Protein AF-A0A7V1RF42-F1 (afdb_monomer_lite)

Structure (mmCIF, N/CA/C/O backbone):
data_AF-A0A7V1RF42-F1
#
_entry.id   AF-A0A7V1RF42-F1
#
loop_
_atom_site.group_PDB
_atom_site.id
_atom_site.type_symbol
_atom_site.label_atom_id
_atom_site.label_alt_id
_atom_site.label_comp_id
_atom_site.label_asym_id
_atom_site.label_entity_id
_atom_site.label_seq_id
_atom_site.pdbx_PDB_ins_code
_atom_site.Cartn_x
_atom_site.Cartn_y
_atom_site.Cartn_z
_atom_site.occupancy
_atom_site.B_iso_or_equiv
_atom_site.auth_seq_id
_atom_site.auth_comp_id
_atom_site.auth_asym_id
_atom_site.auth_atom_id
_atom_site.pdbx_PDB_model_num
ATOM 1 N N . MET A 1 1 ? 4.957 -48.088 -29.972 1.00 35.91 1 MET A N 1
ATOM 2 C CA . MET A 1 1 ? 5.602 -47.303 -28.898 1.00 35.91 1 MET A CA 1
ATOM 3 C C . MET A 1 1 ? 5.147 -45.861 -29.038 1.00 35.91 1 MET A C 1
ATOM 5 O O . MET A 1 1 ? 5.526 -45.223 -30.007 1.00 35.91 1 MET A O 1
ATOM 9 N N . ILE A 1 2 ? 4.269 -45.389 -28.152 1.00 32.94 2 ILE A N 1
ATOM 10 C CA . ILE A 1 2 ? 3.801 -43.996 -28.132 1.00 32.94 2 ILE A CA 1
ATOM 11 C C . ILE A 1 2 ? 4.550 -43.310 -26.993 1.00 32.94 2 ILE A C 1
ATOM 13 O O . ILE A 1 2 ? 4.386 -43.673 -25.830 1.00 32.94 2 ILE A O 1
ATOM 17 N N . THR A 1 3 ? 5.427 -42.376 -27.345 1.00 29.00 3 THR A N 1
ATOM 18 C CA . THR A 1 3 ? 6.234 -41.600 -26.403 1.00 29.00 3 THR A CA 1
ATOM 19 C C . THR A 1 3 ? 5.340 -40.575 -25.709 1.00 29.00 3 THR A C 1
ATOM 21 O O . THR A 1 3 ? 4.889 -39.614 -26.327 1.00 29.00 3 THR A O 1
ATOM 24 N N . LEU A 1 4 ? 5.065 -40.792 -24.422 1.00 27.33 4 LEU A N 1
ATOM 25 C CA . LEU A 1 4 ? 4.365 -39.842 -23.562 1.00 27.33 4 LEU A CA 1
ATOM 26 C C . LEU A 1 4 ? 5.336 -38.703 -23.204 1.00 27.33 4 LEU A C 1
ATOM 28 O O . LEU A 1 4 ? 6.271 -38.897 -22.428 1.00 27.33 4 LEU A O 1
ATOM 32 N N . ILE A 1 5 ? 5.137 -37.517 -23.779 1.00 33.97 5 ILE A N 1
ATOM 33 C CA . ILE A 1 5 ? 5.851 -36.305 -23.363 1.00 33.97 5 ILE A CA 1
ATOM 34 C C . ILE A 1 5 ? 5.169 -35.795 -22.089 1.00 33.97 5 ILE A C 1
ATOM 36 O O . ILE A 1 5 ? 4.121 -35.154 -22.136 1.00 33.97 5 ILE A O 1
ATOM 40 N N . LEU A 1 6 ? 5.758 -36.108 -20.935 1.00 29.53 6 LEU A N 1
ATOM 41 C CA . LEU A 1 6 ? 5.411 -35.495 -19.655 1.00 29.53 6 LEU A CA 1
ATOM 42 C C . LEU A 1 6 ? 5.881 -34.034 -19.666 1.00 29.53 6 LEU A C 1
ATOM 44 O O . LEU A 1 6 ? 7.036 -33.729 -19.377 1.00 29.53 6 LEU A O 1
ATOM 48 N N . LEU A 1 7 ? 4.968 -33.118 -19.993 1.00 33.50 7 LEU A N 1
ATOM 49 C CA . LEU A 1 7 ? 5.102 -31.708 -19.636 1.00 33.50 7 LEU A CA 1
ATOM 50 C C . LEU A 1 7 ? 5.022 -31.606 -18.110 1.00 33.50 7 LEU A C 1
ATOM 52 O O . LEU A 1 7 ? 3.944 -31.529 -17.524 1.00 33.50 7 LEU A O 1
ATOM 56 N N . ALA A 1 8 ? 6.183 -31.633 -17.458 1.00 31.58 8 ALA A N 1
ATOM 57 C CA . ALA A 1 8 ? 6.310 -31.263 -16.061 1.00 31.58 8 ALA A CA 1
ATOM 58 C C . ALA A 1 8 ? 5.985 -29.769 -15.931 1.00 31.58 8 ALA A C 1
ATOM 60 O O . ALA A 1 8 ? 6.845 -28.901 -16.086 1.00 31.58 8 ALA A O 1
ATOM 61 N N . ALA A 1 9 ? 4.717 -29.454 -15.672 1.00 35.81 9 ALA A N 1
ATOM 62 C CA . ALA A 1 9 ? 4.350 -28.152 -15.155 1.00 35.81 9 ALA A CA 1
ATOM 63 C C . ALA A 1 9 ? 5.058 -27.994 -13.803 1.00 35.81 9 ALA A C 1
ATOM 65 O O . ALA A 1 9 ? 4.707 -28.657 -12.827 1.00 35.81 9 ALA A O 1
ATOM 66 N N . CYS A 1 10 ? 6.079 -27.138 -13.747 1.00 31.80 10 CYS A N 1
ATOM 67 C CA . CYS A 1 10 ? 6.638 -26.650 -12.491 1.00 31.80 10 CYS A CA 1
ATOM 68 C C . CYS A 1 10 ? 5.535 -25.890 -11.744 1.00 31.80 10 CYS A C 1
ATOM 70 O O . CYS A 1 10 ? 5.410 -24.671 -11.864 1.00 31.80 10 CYS A O 1
ATOM 72 N N . LEU A 1 11 ? 4.713 -26.613 -10.982 1.00 37.81 11 LEU A N 1
ATOM 73 C CA . LEU A 1 11 ? 3.841 -26.039 -9.971 1.00 37.81 11 LEU A CA 1
ATOM 74 C C . LEU A 1 11 ? 4.760 -25.383 -8.943 1.00 37.81 11 LEU A C 1
ATOM 76 O O . LEU A 1 11 ? 5.399 -26.049 -8.128 1.00 37.81 11 LEU A O 1
ATOM 80 N N . ALA A 1 12 ? 4.892 -24.061 -9.035 1.00 39.00 12 ALA A N 1
ATOM 81 C CA . ALA A 1 12 ? 5.538 -23.285 -7.997 1.00 39.00 12 ALA A CA 1
ATOM 82 C C . ALA A 1 12 ? 4.850 -23.633 -6.674 1.00 39.00 12 ALA A C 1
ATOM 84 O O . ALA A 1 12 ? 3.632 -23.493 -6.564 1.00 39.00 12 ALA A O 1
ATOM 85 N N . ALA A 1 13 ? 5.626 -24.109 -5.695 1.00 38.25 13 ALA A N 1
ATOM 86 C CA . ALA A 1 13 ? 5.112 -24.362 -4.358 1.00 38.25 13 ALA A CA 1
ATOM 87 C C . ALA A 1 13 ? 4.310 -23.133 -3.890 1.00 38.25 13 ALA A C 1
ATOM 89 O O . ALA A 1 13 ? 4.797 -22.004 -4.070 1.00 38.25 13 ALA A O 1
ATOM 90 N N . PRO A 1 14 ? 3.089 -23.326 -3.357 1.00 49.09 14 PRO A N 1
ATOM 91 C CA . PRO A 1 14 ? 2.287 -22.218 -2.873 1.00 49.09 14 PRO A CA 1
ATOM 92 C C . PRO A 1 14 ? 3.082 -21.454 -1.806 1.00 49.09 14 PRO A C 1
ATOM 94 O O . PRO A 1 14 ? 3.907 -22.062 -1.114 1.00 49.09 14 PRO A O 1
ATOM 97 N N . PRO A 1 15 ? 2.879 -20.132 -1.674 1.00 53.38 15 PRO A N 1
ATOM 98 C CA . PRO A 1 15 ? 3.504 -19.360 -0.611 1.00 53.38 15 PRO A CA 1
ATOM 99 C C . PRO A 1 15 ? 3.363 -20.081 0.725 1.00 53.38 15 PRO A C 1
ATOM 101 O O . PRO A 1 15 ? 2.268 -20.524 1.072 1.00 53.38 15 PRO A O 1
ATOM 104 N N . SER A 1 16 ? 4.469 -20.212 1.461 1.00 48.47 16 SER A N 1
ATOM 105 C CA . SER A 1 16 ? 4.464 -20.735 2.823 1.00 48.47 16 SER A CA 1
ATOM 106 C C . SER A 1 16 ? 3.707 -19.747 3.707 1.00 48.47 16 SER A C 1
ATOM 108 O O . SER A 1 16 ? 4.288 -18.830 4.285 1.00 48.47 16 SER A O 1
ATOM 110 N N . GLN A 1 17 ? 2.384 -19.884 3.745 1.00 59.88 17 GLN A N 1
ATOM 111 C CA . GLN A 1 17 ? 1.530 -19.024 4.542 1.00 59.88 17 GLN A CA 1
ATOM 112 C C . GLN A 1 17 ? 1.717 -19.389 6.007 1.00 59.88 17 GLN A C 1
ATOM 114 O O . GLN A 1 17 ? 1.476 -20.528 6.417 1.00 59.88 17 GLN A O 1
ATOM 119 N N . VAL A 1 18 ? 2.154 -18.422 6.811 1.00 68.06 18 VAL A N 1
ATOM 120 C CA .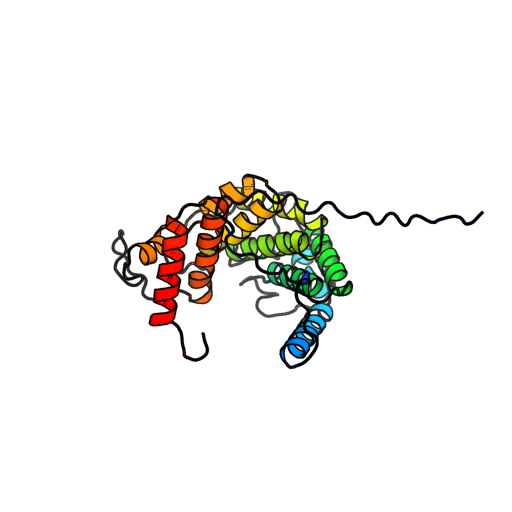 VAL A 1 18 ? 2.138 -18.609 8.260 1.00 68.06 18 VAL A CA 1
ATOM 121 C C . VAL A 1 18 ? 0.699 -18.789 8.704 1.00 68.06 18 VAL A C 1
ATOM 123 O O . VAL A 1 18 ? -0.191 -18.042 8.298 1.00 68.06 18 VAL A O 1
ATOM 126 N N . ARG A 1 19 ? 0.481 -19.765 9.588 1.00 67.38 19 ARG A N 1
ATOM 127 C CA . ARG A 1 19 ? -0.820 -19.978 10.207 1.00 67.38 19 ARG A CA 1
ATOM 128 C C . ARG A 1 19 ? -1.191 -18.753 11.042 1.00 67.38 19 ARG A C 1
ATOM 130 O O . ARG A 1 19 ? -0.573 -18.466 12.068 1.00 67.38 19 ARG A O 1
ATOM 137 N N . GLU A 1 20 ? -2.202 -18.035 10.577 1.00 79.00 20 GLU A N 1
ATOM 138 C CA . GLU A 1 20 ? -2.849 -16.962 11.324 1.00 79.00 20 GLU A CA 1
ATOM 139 C C . GLU A 1 20 ? -3.355 -17.481 12.676 1.00 79.00 20 GLU A C 1
ATOM 141 O O . GLU A 1 20 ? -3.770 -18.637 12.796 1.00 79.00 20 GLU A O 1
ATOM 146 N N . LYS A 1 21 ? -3.294 -16.635 13.711 1.00 81.19 21 LYS A N 1
ATOM 147 C CA . LYS A 1 21 ? -3.697 -17.027 15.071 1.00 81.19 21 LYS A CA 1
ATOM 148 C C . LYS A 1 21 ? -5.187 -16.841 15.319 1.00 81.19 21 LYS A C 1
ATOM 150 O O . LYS A 1 21 ? -5.751 -17.553 16.148 1.00 81.19 21 LYS A O 1
ATOM 155 N N . ALA A 1 22 ? -5.820 -15.876 14.655 1.00 79.62 22 ALA A N 1
ATOM 156 C CA . ALA A 1 22 ? -7.262 -15.708 14.763 1.00 79.62 22 ALA A CA 1
ATOM 157 C C . ALA A 1 22 ? -7.992 -16.904 14.120 1.00 79.62 22 ALA A C 1
ATOM 159 O O . ALA A 1 22 ? -7.564 -17.385 13.067 1.00 79.62 22 ALA A O 1
ATOM 160 N N . PRO A 1 23 ? -9.098 -17.383 14.714 1.00 78.44 23 PRO A N 1
ATOM 161 C CA . PRO A 1 23 ? -9.895 -18.435 14.102 1.00 78.44 23 PRO A CA 1
ATOM 162 C C . PRO A 1 23 ? -10.520 -17.926 12.797 1.00 78.44 23 PRO A C 1
ATOM 164 O O . PRO A 1 23 ? -11.275 -16.954 12.791 1.00 78.44 23 PRO A O 1
ATOM 167 N N . LEU A 1 24 ? -10.220 -18.603 11.688 1.00 78.12 24 LEU A N 1
ATOM 168 C CA . LEU A 1 24 ? -10.882 -18.390 10.401 1.00 78.12 24 LEU A CA 1
ATOM 169 C C . LEU A 1 24 ? -12.268 -19.039 10.440 1.00 78.12 24 LEU A C 1
ATOM 171 O O . LEU A 1 24 ? -12.400 -20.243 10.239 1.00 78.12 24 LEU A O 1
ATOM 175 N N . VAL A 1 25 ? -13.287 -18.228 10.723 1.00 83.12 25 VAL A N 1
ATOM 176 C CA . VAL A 1 25 ? -14.700 -18.653 10.744 1.00 83.12 25 VAL A CA 1
ATOM 177 C C . VAL A 1 25 ? -15.365 -18.568 9.368 1.00 83.12 25 VAL A C 1
ATOM 179 O O . VAL A 1 25 ? -16.313 -19.294 9.099 1.00 83.12 25 VAL A O 1
ATOM 182 N N . LEU A 1 26 ? -14.845 -17.710 8.487 1.00 86.75 26 LEU A N 1
ATOM 183 C CA . LEU A 1 26 ? -15.273 -17.542 7.100 1.00 86.75 26 LEU A CA 1
ATOM 184 C C . LEU A 1 26 ? -14.036 -17.484 6.202 1.00 86.75 26 LEU A C 1
ATOM 186 O O . LEU A 1 26 ? -12.991 -16.971 6.610 1.00 86.75 26 LEU A O 1
ATOM 190 N N . ARG A 1 27 ? -14.156 -18.002 4.978 1.00 83.44 27 ARG A N 1
ATOM 191 C CA . ARG A 1 27 ? -13.125 -17.900 3.939 1.00 83.44 27 ARG A CA 1
ATOM 192 C C . ARG A 1 27 ? -13.715 -17.182 2.736 1.00 83.44 27 ARG A C 1
ATOM 194 O O . ARG A 1 27 ? -14.728 -17.621 2.204 1.00 83.44 27 ARG A O 1
ATOM 201 N N . SER A 1 28 ? -13.087 -16.086 2.325 1.00 86.12 28 SER A N 1
ATOM 202 C CA . SER A 1 28 ? -13.407 -15.443 1.054 1.00 86.12 28 SER A CA 1
ATOM 203 C C . SER A 1 28 ? -12.841 -16.272 -0.098 1.00 86.12 28 SER A C 1
ATOM 205 O O . SER A 1 28 ? -11.772 -16.875 0.040 1.00 86.12 28 SER A O 1
ATOM 207 N N . PHE A 1 29 ? -13.504 -16.244 -1.252 1.00 89.75 29 PHE A N 1
ATOM 208 C CA . PHE A 1 29 ? -12.814 -16.545 -2.503 1.00 89.75 29 PHE A CA 1
ATOM 209 C C . PHE A 1 29 ? -11.659 -15.552 -2.685 1.00 89.75 29 PHE A C 1
ATOM 211 O O . PHE A 1 29 ? -11.738 -14.403 -2.238 1.00 89.75 29 PHE A O 1
ATOM 218 N N . ASP A 1 30 ? -10.567 -16.001 -3.299 1.00 87.56 30 ASP A N 1
ATOM 219 C CA . ASP A 1 30 ? -9.569 -15.071 -3.816 1.00 87.56 30 ASP A CA 1
ATOM 220 C C . ASP A 1 30 ? -9.999 -14.549 -5.198 1.00 87.56 30 ASP A C 1
ATOM 222 O O . ASP A 1 30 ? -11.040 -14.937 -5.731 1.00 87.56 30 ASP A O 1
ATOM 226 N N . LEU A 1 31 ? -9.187 -13.673 -5.795 1.00 91.38 31 LEU A N 1
ATOM 227 C CA . LEU A 1 31 ? -9.472 -13.101 -7.115 1.00 91.38 31 LEU A CA 1
ATOM 228 C C . LEU A 1 31 ? -9.523 -14.140 -8.247 1.00 91.38 31 LEU A C 1
ATOM 230 O O . LEU A 1 31 ? -10.141 -13.867 -9.264 1.00 91.38 31 LEU A O 1
ATOM 234 N N . ARG A 1 32 ? -8.905 -15.316 -8.082 1.00 92.69 32 ARG A N 1
ATOM 235 C CA . ARG A 1 32 ? -8.927 -16.406 -9.074 1.00 92.69 32 ARG A CA 1
ATOM 236 C C . ARG A 1 32 ? -10.201 -17.244 -8.960 1.00 92.69 32 ARG A C 1
ATOM 238 O O . ARG A 1 32 ? -10.567 -17.932 -9.905 1.00 92.69 32 ARG A O 1
ATOM 245 N N . GLY A 1 33 ? -10.857 -17.208 -7.800 1.00 89.38 33 GLY A N 1
ATOM 246 C CA . GLY A 1 33 ? -12.076 -17.958 -7.507 1.00 89.38 33 GLY A CA 1
ATOM 247 C C . GLY A 1 33 ? -13.373 -17.290 -7.966 1.00 89.38 33 GLY A C 1
ATOM 248 O O . GLY A 1 33 ? -14.438 -17.828 -7.679 1.00 89.38 33 GLY A O 1
ATOM 249 N N . VAL A 1 34 ? -13.311 -16.129 -8.630 1.00 92.88 34 VAL A N 1
ATOM 250 C CA . VAL A 1 34 ? -14.491 -15.377 -9.086 1.00 92.88 34 VAL A CA 1
ATOM 251 C C . VAL A 1 34 ? -14.265 -14.865 -10.506 1.00 92.88 34 VAL A C 1
ATOM 253 O O . VAL A 1 34 ? -13.262 -14.210 -10.777 1.00 92.88 34 VAL A O 1
ATOM 256 N N . THR A 1 35 ? -15.218 -15.116 -11.403 1.00 93.56 35 THR A N 1
ATOM 257 C CA . THR A 1 35 ? -15.177 -14.642 -12.794 1.00 93.56 35 THR A CA 1
ATOM 258 C C . THR A 1 35 ? -16.324 -13.671 -13.059 1.00 93.56 35 THR A C 1
ATOM 260 O O . THR A 1 35 ? -17.441 -13.863 -12.582 1.00 93.56 35 THR A O 1
ATOM 263 N N . LEU A 1 36 ? -16.035 -12.595 -13.797 1.00 94.50 36 LEU A N 1
ATOM 264 C CA . LEU A 1 36 ? -17.038 -11.647 -14.278 1.00 94.50 36 LEU A CA 1
ATOM 265 C C . LEU A 1 36 ? -17.352 -11.947 -15.747 1.00 94.50 36 LEU A C 1
ATOM 267 O O . LEU A 1 36 ? -16.575 -11.594 -16.636 1.00 94.50 36 LEU A O 1
ATOM 271 N N . ASP A 1 37 ? -18.496 -12.572 -16.005 1.00 90.50 37 ASP A N 1
ATOM 272 C CA . ASP A 1 37 ? -18.845 -13.068 -17.345 1.00 90.50 37 ASP A CA 1
ATOM 273 C C . ASP A 1 37 ? -19.442 -11.990 -18.269 1.00 90.50 37 ASP A C 1
ATOM 275 O O . ASP A 1 37 ? -19.490 -12.165 -19.484 1.00 90.50 37 ASP A O 1
ATOM 279 N N . GLY A 1 38 ? -19.862 -10.841 -17.724 1.00 94.44 38 GLY A N 1
ATOM 280 C CA . GLY A 1 38 ? -20.433 -9.741 -18.503 1.00 94.44 38 GLY A CA 1
ATOM 281 C C . GLY A 1 38 ? -20.934 -8.564 -17.659 1.00 94.44 38 GLY A C 1
ATOM 282 O O . GLY A 1 38 ? -20.681 -8.470 -16.458 1.00 94.44 38 GLY A O 1
ATOM 283 N N . GLY A 1 39 ? -21.650 -7.640 -18.306 1.00 97.12 39 GLY A N 1
ATOM 284 C CA . GLY A 1 39 ? -22.291 -6.497 -17.647 1.00 97.12 39 GLY A CA 1
ATOM 285 C C . GLY A 1 39 ? -21.348 -5.339 -17.269 1.00 97.12 39 GLY A C 1
ATOM 286 O O . GLY A 1 39 ? -20.192 -5.301 -17.697 1.00 97.12 39 GLY A O 1
ATOM 287 N N . PRO A 1 40 ? -21.842 -4.356 -16.491 1.00 97.88 40 PRO A N 1
ATOM 288 C CA . PRO A 1 40 ? -21.095 -3.139 -16.162 1.00 97.88 40 PRO A CA 1
ATOM 289 C C . PRO A 1 40 ? -19.762 -3.390 -15.445 1.00 97.88 40 PRO A C 1
ATOM 291 O O . PRO A 1 40 ? -18.769 -2.754 -15.780 1.00 97.88 40 PRO A O 1
ATOM 294 N N . LEU A 1 41 ? -19.716 -4.348 -14.512 1.00 96.62 41 LEU A N 1
ATOM 295 C CA . LEU A 1 41 ? -18.496 -4.665 -13.759 1.00 96.62 41 LEU A CA 1
ATOM 296 C C . LEU A 1 41 ? -17.415 -5.286 -14.649 1.00 96.62 41 LEU A C 1
ATOM 298 O O . LEU A 1 41 ? -16.237 -4.971 -14.497 1.00 96.62 41 LEU A O 1
ATOM 302 N N . ARG A 1 42 ? -17.808 -6.133 -15.610 1.00 97.19 42 ARG A N 1
ATOM 303 C CA . ARG A 1 42 ? -16.870 -6.687 -16.590 1.00 97.19 42 ARG A CA 1
ATOM 304 C C . ARG A 1 42 ? -16.308 -5.595 -17.500 1.00 97.19 42 ARG A C 1
ATOM 306 O O . ARG A 1 42 ? -15.099 -5.555 -17.689 1.00 97.19 42 ARG A O 1
ATOM 313 N N . ARG A 1 43 ? -17.150 -4.677 -17.992 1.00 98.19 43 ARG A N 1
ATOM 314 C CA . ARG A 1 43 ? -16.677 -3.532 -18.791 1.00 98.19 43 ARG A CA 1
ATOM 315 C C . ARG A 1 43 ? -15.666 -2.683 -18.024 1.00 98.19 43 ARG A C 1
ATOM 317 O O . ARG A 1 43 ? -14.589 -2.425 -18.542 1.00 98.19 43 ARG A O 1
ATOM 324 N N . GLN A 1 44 ? -15.960 -2.345 -16.767 1.00 97.69 44 GLN A N 1
ATOM 325 C CA . GLN A 1 44 ? -15.031 -1.590 -15.923 1.00 97.69 44 GLN A CA 1
ATOM 326 C C . GLN A 1 44 ? -13.704 -2.337 -15.706 1.00 97.69 44 GLN A C 1
ATOM 328 O O . GLN A 1 44 ? -12.637 -1.728 -15.748 1.00 97.69 44 GLN A O 1
ATOM 333 N N . LEU A 1 45 ? -13.749 -3.657 -15.490 1.00 97.62 45 LEU A N 1
ATOM 334 C CA . LEU A 1 45 ? -12.546 -4.483 -15.364 1.00 97.62 45 LEU A CA 1
ATOM 335 C C . LEU A 1 45 ? -11.695 -4.444 -16.642 1.00 97.62 45 LEU A C 1
ATOM 337 O O . LEU A 1 45 ? -10.480 -4.257 -16.556 1.00 97.62 45 LEU A O 1
ATOM 341 N N . ASP A 1 46 ? -12.323 -4.609 -17.806 1.00 97.81 46 ASP A N 1
ATOM 342 C CA . ASP A 1 46 ? -11.639 -4.591 -19.100 1.00 97.81 46 ASP A CA 1
ATOM 343 C C . ASP A 1 46 ? -11.031 -3.204 -19.391 1.00 97.81 46 ASP A C 1
ATOM 345 O O . ASP A 1 46 ? -9.849 -3.124 -19.726 1.00 97.81 46 ASP A O 1
ATOM 349 N N . GLU A 1 47 ? -11.769 -2.115 -19.149 1.00 98.25 47 GLU A N 1
ATOM 350 C CA . GLU A 1 47 ? -11.290 -0.731 -19.311 1.00 98.25 47 GLU A CA 1
ATOM 351 C C . GLU A 1 47 ? -10.072 -0.428 -18.423 1.00 98.25 47 GLU A C 1
ATOM 353 O O . GLU A 1 47 ? -9.065 0.118 -18.885 1.00 98.25 47 GLU A O 1
ATOM 358 N N . VAL A 1 48 ? -10.126 -0.812 -17.142 1.00 98.00 48 VAL A N 1
ATOM 359 C CA . VAL A 1 48 ? -9.005 -0.622 -16.208 1.00 98.00 48 VAL A CA 1
ATOM 360 C C . VAL A 1 48 ? -7.800 -1.455 -16.641 1.00 98.00 48 VAL A C 1
ATOM 362 O O . VAL A 1 48 ? -6.670 -0.958 -16.620 1.00 98.00 48 VAL A O 1
ATOM 365 N N . ARG A 1 49 ? -8.015 -2.704 -17.071 1.00 98.38 49 ARG A N 1
ATOM 366 C CA . ARG A 1 49 ? -6.940 -3.566 -17.576 1.00 98.38 49 ARG A CA 1
ATOM 367 C C . ARG A 1 49 ? -6.248 -2.940 -18.783 1.00 98.38 49 ARG A C 1
ATOM 369 O O . ARG A 1 49 ? -5.022 -2.825 -18.789 1.00 98.38 49 ARG A O 1
ATOM 376 N N . GLU A 1 50 ? -7.019 -2.515 -19.778 1.00 98.50 50 GLU A N 1
ATOM 377 C CA . GLU A 1 50 ? -6.503 -1.873 -20.989 1.00 98.50 50 GLU A CA 1
ATOM 378 C C . GLU A 1 50 ? -5.739 -0.588 -20.668 1.00 98.50 50 GLU A C 1
ATOM 380 O O . GLU A 1 50 ? -4.637 -0.374 -21.180 1.00 98.50 50 GLU A O 1
ATOM 385 N N . PHE A 1 51 ? -6.270 0.238 -19.762 1.00 98.19 51 PHE A N 1
ATOM 386 C CA . PHE A 1 51 ? -5.596 1.449 -19.310 1.00 98.19 51 PHE A CA 1
ATOM 387 C C . PHE A 1 51 ? -4.220 1.143 -18.709 1.00 98.19 51 PHE A C 1
ATOM 389 O O . PHE A 1 51 ? -3.222 1.727 -19.132 1.00 98.19 51 PHE A O 1
ATOM 396 N N . TYR A 1 52 ? -4.149 0.193 -17.772 1.00 98.19 52 TYR A N 1
ATOM 397 C CA . TYR A 1 52 ? -2.898 -0.195 -17.119 1.00 98.19 52 TYR A CA 1
ATOM 398 C C . TYR A 1 52 ? -1.872 -0.746 -18.113 1.00 98.19 52 TYR A C 1
ATOM 400 O O . TYR A 1 52 ? -0.686 -0.425 -18.018 1.00 98.19 52 TYR A O 1
ATOM 408 N N . LEU A 1 53 ? -2.302 -1.573 -19.070 1.00 98.69 53 LEU A N 1
ATOM 409 C CA . LEU A 1 53 ? -1.404 -2.169 -20.059 1.00 98.69 53 LEU A CA 1
ATOM 410 C C . LEU A 1 53 ? -0.842 -1.131 -21.038 1.00 98.69 53 LEU A C 1
ATOM 412 O O . LEU A 1 53 ? 0.340 -1.218 -21.385 1.00 98.69 53 LEU A O 1
ATOM 416 N N . ARG A 1 54 ? -1.649 -0.131 -21.416 1.00 98.31 54 ARG A N 1
ATOM 417 C CA . ARG A 1 54 ? -1.302 0.903 -22.403 1.00 98.31 54 ARG A CA 1
ATOM 418 C C . ARG A 1 54 ? -0.223 1.883 -21.940 1.00 98.31 54 ARG A C 1
ATOM 420 O O . ARG A 1 54 ? 0.482 2.422 -22.787 1.00 98.31 54 ARG A O 1
ATOM 427 N N . ILE A 1 55 ? -0.072 2.127 -20.636 1.00 98.19 55 ILE A N 1
ATOM 428 C CA . ILE A 1 55 ? 0.971 3.033 -20.118 1.00 98.19 55 ILE A CA 1
ATOM 429 C C . ILE A 1 55 ? 2.351 2.411 -20.383 1.00 98.19 55 ILE A C 1
ATOM 431 O O . ILE A 1 55 ? 2.604 1.338 -19.847 1.00 98.19 55 ILE A O 1
ATOM 435 N N . PRO A 1 56 ? 3.279 3.014 -21.143 1.00 98.50 56 PRO A N 1
ATOM 436 C CA . PRO A 1 56 ? 4.594 2.420 -21.394 1.00 98.50 56 PRO A CA 1
ATOM 437 C C . PRO A 1 56 ? 5.386 2.122 -20.110 1.00 98.50 56 PRO A C 1
ATOM 439 O O . PRO A 1 56 ? 5.342 2.876 -19.139 1.00 98.50 56 PRO A O 1
ATOM 442 N N . ASN A 1 57 ? 6.152 1.024 -20.096 1.00 98.69 57 ASN A N 1
ATOM 443 C CA . ASN A 1 57 ? 6.997 0.694 -18.938 1.00 98.69 57 ASN A CA 1
ATOM 444 C C . ASN A 1 57 ? 8.080 1.749 -18.705 1.00 98.69 57 ASN A C 1
ATOM 446 O O . ASN A 1 57 ? 8.448 2.012 -17.562 1.00 98.69 57 ASN A O 1
ATOM 450 N N . ASP A 1 58 ? 8.578 2.342 -19.788 1.00 98.62 58 ASP A N 1
ATOM 451 C CA . ASP A 1 58 ? 9.607 3.369 -19.728 1.00 98.62 58 ASP A CA 1
ATOM 452 C C . ASP A 1 58 ? 9.117 4.622 -19.005 1.00 98.62 58 ASP A C 1
ATOM 454 O O . ASP A 1 58 ? 9.802 5.094 -18.101 1.00 98.62 58 ASP A O 1
ATOM 458 N N . ASP A 1 59 ? 7.890 5.058 -19.288 1.00 98.25 59 ASP A N 1
ATOM 459 C CA . ASP A 1 59 ? 7.238 6.173 -18.597 1.00 98.25 59 ASP A CA 1
ATOM 460 C C . ASP A 1 59 ? 7.139 5.903 -17.082 1.00 98.25 59 ASP A C 1
ATOM 462 O O . ASP A 1 59 ? 7.493 6.747 -16.258 1.00 98.25 59 ASP A O 1
ATOM 466 N N . LEU A 1 60 ? 6.741 4.683 -16.695 1.00 98.31 60 LEU A N 1
ATOM 467 C CA . LEU A 1 60 ? 6.596 4.286 -15.287 1.00 98.31 60 LEU A CA 1
ATOM 468 C C . LEU A 1 60 ? 7.935 4.189 -14.535 1.00 98.31 60 LEU A C 1
ATOM 470 O O . LEU A 1 60 ? 7.955 4.358 -13.313 1.00 98.31 60 LEU A O 1
ATOM 474 N N . LEU A 1 61 ? 9.034 3.901 -15.240 1.00 98.56 61 LEU A N 1
ATOM 475 C CA . LEU A 1 61 ? 10.373 3.700 -14.672 1.00 98.56 61 LEU A CA 1
ATOM 476 C C . LEU A 1 61 ? 11.278 4.935 -14.774 1.00 98.56 61 LEU A C 1
ATOM 478 O O . LEU A 1 61 ? 12.328 4.974 -14.125 1.00 98.56 61 LEU A O 1
ATOM 482 N N . LYS A 1 62 ? 10.892 5.938 -15.569 1.00 97.88 62 LYS A N 1
ATOM 483 C CA . LYS A 1 62 ? 11.730 7.081 -15.945 1.00 97.88 62 LYS A CA 1
ATOM 484 C C . LYS A 1 62 ? 12.368 7.784 -14.748 1.00 97.88 62 LYS A C 1
ATOM 486 O O . LYS A 1 62 ? 13.590 7.884 -14.687 1.00 97.88 62 LYS A O 1
ATOM 491 N N . GLY A 1 63 ? 11.575 8.210 -13.764 1.00 96.75 63 GLY A N 1
ATOM 492 C CA . GLY A 1 63 ? 12.108 8.948 -12.610 1.00 96.75 63 GLY A CA 1
ATOM 493 C C . GLY A 1 63 ? 13.103 8.134 -11.771 1.00 96.75 63 GLY A C 1
ATOM 494 O O . GLY A 1 63 ? 14.160 8.639 -11.399 1.00 96.75 63 GLY A O 1
ATOM 495 N N . PHE A 1 64 ? 12.836 6.838 -11.563 1.00 98.19 64 PHE A N 1
ATOM 496 C CA . PHE A 1 64 ? 13.762 5.951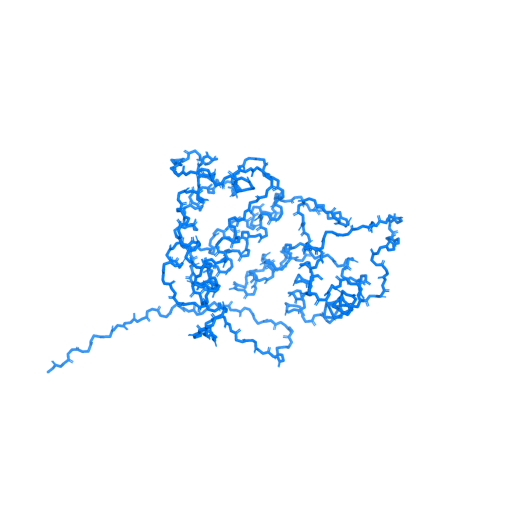 -10.849 1.00 98.19 64 PHE A CA 1
ATOM 497 C C . PHE A 1 64 ? 15.100 5.808 -11.576 1.00 98.19 64 PHE A C 1
ATOM 499 O O . PHE A 1 64 ? 16.146 5.792 -10.918 1.00 98.19 64 PHE A O 1
ATOM 506 N N . ARG A 1 65 ? 15.056 5.712 -12.912 1.00 98.44 65 ARG A N 1
ATOM 507 C CA . ARG A 1 65 ? 16.236 5.621 -13.779 1.00 98.44 65 ARG A CA 1
ATOM 508 C C . ARG A 1 65 ? 17.041 6.916 -13.758 1.00 98.44 65 ARG A C 1
ATOM 510 O O . ARG A 1 65 ? 18.245 6.838 -13.547 1.00 98.44 65 ARG A O 1
ATOM 517 N N . ILE A 1 66 ? 16.384 8.078 -13.861 1.00 97.06 66 ILE A N 1
ATOM 518 C CA . ILE A 1 66 ? 17.029 9.399 -13.749 1.00 97.06 66 ILE A CA 1
ATOM 519 C C . ILE A 1 66 ? 17.812 9.498 -12.440 1.00 97.06 66 ILE A C 1
ATOM 521 O O . ILE A 1 66 ? 19.016 9.739 -12.460 1.00 97.06 66 ILE A O 1
ATOM 525 N N . ARG A 1 67 ? 17.163 9.246 -11.297 1.00 97.12 67 ARG A N 1
ATOM 526 C CA . ARG A 1 67 ? 17.833 9.318 -9.989 1.00 97.12 67 ARG A CA 1
ATOM 527 C C . ARG A 1 67 ? 18.984 8.312 -9.867 1.00 97.12 67 ARG A C 1
ATOM 529 O O . ARG A 1 67 ? 19.986 8.616 -9.227 1.00 97.12 67 ARG A O 1
ATOM 536 N N . ALA A 1 68 ? 18.860 7.138 -10.487 1.00 97.62 68 ALA A N 1
ATOM 537 C CA . ALA A 1 68 ? 19.907 6.117 -10.495 1.00 97.62 68 ALA A CA 1
ATOM 538 C C . ALA A 1 68 ? 21.009 6.346 -11.554 1.00 97.62 68 ALA A C 1
ATOM 540 O O . ALA A 1 68 ? 21.884 5.494 -11.689 1.00 97.62 68 ALA A O 1
ATOM 541 N N . GLY A 1 69 ? 20.968 7.439 -12.328 1.00 97.19 69 GLY A N 1
ATOM 542 C CA . GLY A 1 69 ? 21.939 7.706 -13.397 1.00 97.19 69 GLY A CA 1
ATOM 543 C C . GLY A 1 69 ? 21.878 6.710 -14.564 1.00 97.19 69 GLY A C 1
ATOM 544 O O . GLY A 1 69 ? 22.875 6.503 -15.251 1.00 97.19 69 GLY A O 1
ATOM 545 N N . ARG A 1 70 ? 20.729 6.058 -14.779 1.00 97.75 70 ARG A N 1
ATOM 546 C CA . ARG A 1 70 ? 20.503 5.079 -15.855 1.00 97.75 70 ARG A CA 1
ATOM 547 C C . ARG A 1 70 ? 19.833 5.727 -17.074 1.00 97.75 70 ARG A C 1
ATOM 549 O O . ARG A 1 70 ? 19.125 6.721 -16.905 1.00 97.75 70 ARG A O 1
ATOM 556 N N . PRO A 1 71 ? 19.963 5.139 -18.285 1.00 98.19 71 PRO A N 1
ATOM 557 C CA . PRO A 1 71 ? 19.172 5.558 -19.439 1.00 98.19 71 PRO A CA 1
ATOM 558 C C . PRO A 1 71 ? 17.681 5.578 -19.096 1.00 98.19 71 PRO A C 1
ATOM 560 O O . PRO A 1 71 ? 17.137 4.580 -18.622 1.00 98.19 71 PRO A O 1
ATOM 563 N N . ALA A 1 72 ? 17.031 6.719 -19.316 1.00 97.62 72 ALA A N 1
ATOM 564 C CA . ALA A 1 72 ? 15.657 6.968 -18.894 1.00 97.62 72 ALA A CA 1
ATOM 565 C C . ALA A 1 72 ? 14.783 7.393 -20.088 1.00 97.62 72 ALA A C 1
ATOM 567 O O . ALA A 1 72 ? 14.368 8.554 -20.157 1.00 97.62 72 ALA A O 1
ATOM 568 N N . PRO A 1 73 ? 14.528 6.481 -21.052 1.00 97.50 73 PRO A N 1
ATOM 569 C CA . PRO A 1 73 ? 13.559 6.740 -22.111 1.00 97.50 73 PRO A CA 1
ATOM 570 C C . PRO A 1 73 ? 12.152 6.891 -21.518 1.00 97.50 73 PRO A C 1
ATOM 572 O O . PRO A 1 73 ? 11.917 6.569 -20.351 1.00 97.50 73 PRO A O 1
ATOM 575 N N . GLY A 1 74 ? 11.211 7.334 -22.348 1.00 96.88 74 GLY A N 1
ATOM 576 C CA . GLY A 1 74 ? 9.818 7.522 -21.959 1.00 96.88 74 GLY A CA 1
ATOM 577 C C . GLY A 1 74 ? 9.459 8.975 -21.665 1.00 96.88 74 GLY A C 1
ATOM 578 O O . GLY A 1 74 ? 10.294 9.889 -21.641 1.00 96.88 74 GLY A O 1
ATOM 579 N N . ARG A 1 75 ? 8.166 9.197 -21.475 1.00 97.31 75 ARG A N 1
ATOM 580 C CA . ARG A 1 75 ? 7.574 10.504 -21.195 1.00 97.31 75 ARG A CA 1
ATOM 581 C C . ARG A 1 75 ? 7.360 10.684 -19.699 1.00 97.31 75 ARG A C 1
ATOM 583 O O . ARG A 1 75 ? 7.245 9.719 -18.949 1.00 97.31 75 ARG A O 1
ATOM 590 N N . ASP A 1 76 ? 7.312 11.940 -19.274 1.00 95.75 76 ASP A N 1
ATOM 591 C CA . ASP A 1 76 ? 6.857 12.266 -17.927 1.00 95.75 76 ASP A CA 1
ATOM 592 C C . ASP A 1 76 ? 5.336 12.121 -17.866 1.00 95.75 76 ASP A C 1
ATOM 594 O O . ASP A 1 76 ? 4.622 12.708 -18.678 1.00 95.75 76 ASP A O 1
ATOM 598 N N . LEU A 1 77 ? 4.844 11.327 -16.911 1.00 95.00 77 LEU A N 1
ATOM 599 C CA . LEU A 1 77 ? 3.406 11.111 -16.711 1.00 95.00 77 LEU A CA 1
ATOM 600 C C . LEU A 1 77 ? 2.712 12.313 -16.046 1.00 95.00 77 LEU A C 1
ATOM 602 O O . LEU A 1 77 ? 1.486 12.399 -16.065 1.00 95.00 77 LEU A O 1
ATOM 606 N N . GLY A 1 78 ? 3.486 13.256 -15.500 1.00 94.06 78 GLY A N 1
ATOM 607 C CA . GLY A 1 78 ? 2.985 14.481 -14.892 1.00 94.06 78 GLY A CA 1
ATOM 608 C C . GLY A 1 78 ? 2.331 14.257 -13.528 1.00 94.06 78 GLY A C 1
ATOM 609 O O . GLY A 1 78 ? 2.365 13.165 -12.953 1.00 94.06 78 GLY A O 1
ATOM 610 N N . GLY A 1 79 ? 1.754 15.333 -12.985 1.00 92.62 79 GLY A N 1
ATOM 611 C CA . GLY A 1 79 ? 1.109 15.328 -11.671 1.00 92.62 79 GLY A CA 1
ATOM 612 C C . GLY A 1 79 ? 2.006 14.745 -10.575 1.00 92.62 79 GLY A C 1
ATOM 613 O O . GLY A 1 79 ? 3.223 14.930 -10.583 1.00 92.62 79 GLY A O 1
ATOM 614 N N . TRP A 1 80 ? 1.399 13.994 -9.655 1.00 91.81 80 TRP A N 1
ATOM 615 C CA . TRP A 1 80 ? 2.118 13.329 -8.563 1.00 91.81 80 TRP A CA 1
ATOM 616 C C . TRP A 1 80 ? 3.070 12.226 -9.036 1.00 91.81 80 TRP A C 1
ATOM 618 O O . TRP A 1 80 ? 4.005 11.888 -8.328 1.00 91.81 80 TRP A O 1
ATOM 628 N N . TYR A 1 81 ? 2.894 11.681 -10.244 1.00 92.62 81 TYR A N 1
ATOM 629 C CA . TYR A 1 81 ? 3.792 10.635 -10.739 1.00 92.62 81 TYR A CA 1
ATOM 630 C C . TYR A 1 81 ? 5.188 11.176 -11.089 1.00 92.62 81 TYR A C 1
ATOM 632 O O . TYR A 1 81 ? 6.172 10.441 -11.067 1.00 92.62 81 TYR A O 1
ATOM 640 N N . THR A 1 82 ? 5.286 12.460 -11.432 1.00 90.25 82 THR A N 1
ATOM 641 C CA . THR A 1 82 ? 6.561 13.111 -11.769 1.00 90.25 82 THR A CA 1
ATOM 642 C C . THR A 1 82 ? 7.038 14.071 -10.674 1.00 90.25 82 THR A C 1
ATOM 644 O O . THR A 1 82 ? 8.217 14.412 -10.652 1.00 90.25 82 THR A O 1
ATOM 647 N N . SER A 1 83 ? 6.163 14.511 -9.764 1.00 87.69 83 SER A N 1
ATOM 648 C CA . SER A 1 83 ? 6.544 15.390 -8.655 1.00 87.69 83 SER A CA 1
ATOM 649 C C . SER A 1 83 ? 7.052 14.621 -7.432 1.00 87.69 83 SER A C 1
ATOM 651 O O . SER A 1 83 ? 6.773 13.443 -7.236 1.00 87.69 83 SER A O 1
ATOM 653 N N . ASP A 1 84 ? 7.720 15.340 -6.531 1.00 88.44 84 ASP A N 1
ATOM 654 C CA . ASP A 1 84 ? 8.157 14.819 -5.232 1.00 88.44 84 ASP A CA 1
ATOM 655 C C . ASP A 1 84 ? 7.026 14.767 -4.185 1.00 88.44 84 ASP A C 1
ATOM 657 O O . ASP A 1 84 ? 7.295 14.705 -2.991 1.00 88.44 84 ASP A O 1
ATOM 661 N N . THR A 1 85 ? 5.750 14.826 -4.582 1.00 84.62 85 THR A N 1
ATOM 662 C CA . THR A 1 85 ? 4.628 14.931 -3.629 1.00 84.62 85 THR A CA 1
ATOM 663 C C . THR A 1 85 ? 4.261 13.574 -3.019 1.00 84.62 85 THR A C 1
ATOM 665 O O . THR A 1 85 ? 4.356 13.402 -1.808 1.00 84.62 85 THR A O 1
ATOM 668 N N . PHE A 1 86 ? 3.863 12.612 -3.856 1.00 84.75 86 PHE A N 1
ATOM 669 C CA . PHE A 1 86 ? 3.556 11.222 -3.500 1.00 84.75 86 PHE A CA 1
ATOM 670 C C . PHE A 1 86 ? 3.762 10.352 -4.733 1.00 84.75 86 PHE A C 1
ATOM 672 O O . PHE A 1 86 ? 3.447 10.785 -5.831 1.00 84.75 86 PHE A O 1
ATOM 679 N N . HIS A 1 87 ? 4.195 9.103 -4.573 1.00 93.00 87 HIS A N 1
ATOM 680 C CA . HIS A 1 87 ? 4.403 8.212 -5.714 1.00 93.00 87 HIS A CA 1
ATOM 681 C C . HIS A 1 87 ? 3.545 6.949 -5.634 1.00 93.00 87 HIS A C 1
ATOM 683 O O . HIS A 1 87 ? 3.521 6.265 -4.611 1.00 93.00 87 HIS A O 1
ATOM 689 N N . ILE A 1 88 ? 2.885 6.600 -6.741 1.00 94.38 88 ILE A N 1
ATOM 690 C CA . ILE A 1 88 ? 1.880 5.522 -6.782 1.00 94.38 88 ILE A CA 1
ATOM 691 C C . ILE A 1 88 ? 2.390 4.212 -7.400 1.00 94.38 88 ILE A C 1
ATOM 693 O O . ILE A 1 88 ? 1.613 3.282 -7.599 1.00 94.38 88 ILE A O 1
ATOM 697 N N . PHE A 1 89 ? 3.687 4.090 -7.709 1.00 98.06 89 PHE A N 1
ATOM 698 C CA . PHE A 1 89 ? 4.242 2.892 -8.368 1.00 98.06 89 PHE A CA 1
ATOM 699 C C . PHE A 1 89 ? 3.870 1.581 -7.673 1.00 98.06 89 PHE A C 1
ATOM 701 O O . PHE A 1 89 ? 3.473 0.629 -8.335 1.00 98.06 89 PHE A O 1
ATOM 708 N N . GLY A 1 90 ? 3.913 1.536 -6.339 1.00 98.19 90 GLY A N 1
ATOM 709 C CA . GLY A 1 90 ? 3.489 0.354 -5.587 1.00 98.19 90 GLY A CA 1
ATOM 710 C C . GLY A 1 90 ? 2.020 -0.032 -5.823 1.00 98.19 90 GLY A C 1
ATOM 711 O O . GLY A 1 90 ? 1.701 -1.214 -5.949 1.00 98.19 90 GLY A O 1
ATOM 712 N N . GLN A 1 91 ? 1.131 0.951 -5.989 1.00 98.00 91 GLN A N 1
ATOM 713 C CA . GLN A 1 91 ? -0.271 0.716 -6.353 1.00 98.00 91 GLN A CA 1
ATOM 714 C C . GLN A 1 91 ? -0.414 0.259 -7.809 1.00 98.00 91 GLN A C 1
ATOM 716 O O . GLN A 1 91 ? -1.258 -0.590 -8.089 1.00 98.00 91 GLN A O 1
ATOM 721 N N . VAL A 1 92 ? 0.428 0.749 -8.728 1.00 98.50 92 VAL A N 1
ATOM 722 C CA . VAL A 1 92 ? 0.479 0.242 -10.112 1.00 98.50 92 VAL A CA 1
ATOM 723 C C . VAL A 1 92 ? 0.855 -1.243 -10.124 1.00 98.50 92 VAL A C 1
ATOM 725 O O . VAL A 1 92 ? 0.171 -2.040 -10.768 1.00 98.50 92 VAL A O 1
ATOM 728 N N . LEU A 1 93 ? 1.880 -1.640 -9.357 1.00 98.88 93 LEU A N 1
ATOM 729 C CA . LEU A 1 93 ? 2.277 -3.047 -9.217 1.00 98.88 93 LEU A CA 1
ATOM 730 C C . LEU A 1 93 ? 1.142 -3.902 -8.633 1.00 98.88 93 LEU A C 1
ATOM 732 O O . LEU A 1 93 ? 0.815 -4.956 -9.179 1.00 98.88 93 LEU A O 1
ATOM 736 N N . SER A 1 94 ? 0.510 -3.421 -7.557 1.00 98.75 94 SER A N 1
ATOM 737 C CA . SER A 1 94 ? -0.640 -4.075 -6.923 1.00 98.75 94 SER A CA 1
ATOM 738 C C . SER A 1 94 ? -1.807 -4.258 -7.901 1.00 98.75 94 SER A C 1
ATOM 740 O O . SER A 1 94 ? -2.358 -5.355 -8.006 1.00 98.75 94 SER A O 1
ATOM 742 N N . GLY A 1 95 ? -2.140 -3.221 -8.675 1.00 98.62 95 GLY A N 1
ATOM 743 C CA . GLY A 1 95 ? -3.190 -3.267 -9.691 1.00 98.62 95 GLY A CA 1
ATOM 744 C C . GLY A 1 95 ? -2.917 -4.324 -10.758 1.00 98.62 95 GLY A C 1
ATOM 745 O O . GLY A 1 95 ? -3.769 -5.174 -10.996 1.00 98.62 95 GLY A O 1
ATOM 746 N N . LEU A 1 96 ? -1.710 -4.356 -11.334 1.00 98.88 96 LEU A N 1
ATOM 747 C CA . LEU A 1 96 ? -1.334 -5.369 -12.331 1.00 98.88 96 LEU A CA 1
ATOM 748 C C . LEU A 1 96 ? -1.386 -6.795 -11.774 1.00 98.88 96 LEU A C 1
ATOM 750 O O . LEU A 1 96 ? -1.844 -7.707 -12.462 1.00 98.88 96 LEU A O 1
ATOM 754 N N . ALA A 1 97 ? -0.944 -6.995 -10.531 1.00 98.75 97 ALA A N 1
ATOM 755 C CA . ALA A 1 97 ? -0.992 -8.301 -9.886 1.00 98.75 97 ALA A CA 1
ATOM 756 C C . ALA A 1 97 ? -2.436 -8.790 -9.687 1.00 98.75 97 ALA A C 1
ATOM 758 O O . ALA A 1 97 ? -2.745 -9.948 -9.969 1.00 98.75 97 ALA A O 1
ATOM 759 N N . ARG A 1 98 ? -3.332 -7.898 -9.248 1.00 98.25 98 ARG A N 1
ATOM 760 C CA . ARG A 1 98 ? -4.756 -8.204 -9.041 1.00 98.25 98 ARG A CA 1
ATOM 761 C C . ARG A 1 98 ? -5.502 -8.406 -10.356 1.00 98.25 98 ARG A C 1
ATOM 763 O O . ARG A 1 98 ? -6.284 -9.344 -10.451 1.00 98.25 98 ARG A O 1
ATOM 770 N N . LEU A 1 99 ? -5.219 -7.591 -11.374 1.00 98.44 99 LEU A N 1
ATOM 771 C CA . LEU A 1 99 ? -5.760 -7.760 -12.726 1.00 98.44 99 LEU A CA 1
ATOM 772 C C . LEU A 1 99 ? -5.367 -9.118 -13.308 1.00 98.44 99 LEU A C 1
ATOM 774 O O . LEU A 1 99 ? -6.229 -9.827 -13.822 1.00 98.44 99 LEU A O 1
ATOM 778 N N . HIS A 1 100 ? -4.100 -9.519 -13.165 1.00 98.38 100 HIS A N 1
ATOM 779 C CA . HIS A 1 100 ? -3.660 -10.850 -13.574 1.00 98.38 100 HIS A CA 1
ATOM 780 C C . HIS A 1 100 ? -4.424 -11.956 -12.835 1.00 98.38 100 HIS A C 1
ATOM 782 O O . HIS A 1 100 ? -4.936 -12.865 -13.477 1.00 98.38 100 HIS A O 1
ATOM 788 N N . ALA A 1 101 ? -4.546 -11.872 -11.507 1.00 97.44 101 ALA A N 1
ATOM 789 C CA . ALA A 1 101 ? -5.262 -12.888 -10.737 1.00 97.44 101 ALA A CA 1
ATOM 790 C C . ALA A 1 101 ? -6.754 -12.978 -11.091 1.00 97.44 101 ALA A C 1
ATOM 792 O O . ALA A 1 101 ? -7.285 -14.082 -11.131 1.00 97.44 101 ALA A O 1
ATOM 793 N N . ALA A 1 102 ? -7.407 -11.844 -11.358 1.00 96.75 102 ALA A N 1
ATOM 794 C CA . ALA A 1 102 ? -8.834 -11.780 -11.668 1.00 96.75 102 ALA A CA 1
ATOM 795 C C . ALA A 1 102 ? -9.179 -12.185 -13.112 1.00 96.75 102 ALA A C 1
ATOM 797 O O . ALA A 1 102 ? -10.283 -12.647 -13.374 1.00 96.75 102 ALA A O 1
ATOM 798 N N . THR A 1 103 ? -8.262 -11.981 -14.063 1.00 96.44 103 THR A N 1
ATOM 799 C CA . THR A 1 103 ? -8.538 -12.190 -15.501 1.00 96.44 103 THR A CA 1
ATOM 800 C C . THR A 1 103 ? -7.752 -13.335 -16.126 1.00 96.44 103 THR A C 1
ATOM 802 O O . THR A 1 103 ? -8.072 -13.761 -17.230 1.00 96.44 103 THR A O 1
ATOM 805 N N . GLY A 1 104 ? -6.688 -13.798 -15.470 1.00 96.19 104 GLY A N 1
ATOM 806 C CA . GLY A 1 104 ? -5.714 -14.712 -16.059 1.00 96.19 104 GLY A CA 1
ATOM 807 C C . GLY A 1 104 ? -4.821 -14.079 -17.133 1.00 96.19 104 GLY A C 1
ATOM 808 O O . GLY A 1 104 ? -3.999 -14.792 -17.705 1.00 96.19 104 GLY A O 1
ATOM 809 N N . ASP A 1 105 ? -4.926 -12.770 -17.409 1.00 97.75 105 ASP A N 1
ATOM 810 C CA . ASP A 1 105 ? -4.203 -12.128 -18.513 1.00 97.75 105 ASP A CA 1
ATOM 811 C C . ASP A 1 105 ? -2.673 -12.178 -18.285 1.00 97.75 105 ASP A C 1
ATOM 813 O O . ASP A 1 105 ? -2.159 -11.582 -17.320 1.00 97.75 105 ASP A O 1
ATOM 817 N N . PRO A 1 106 ? -1.907 -12.881 -19.144 1.00 98.25 106 PRO A N 1
ATOM 818 C CA . PRO A 1 106 ? -0.461 -12.987 -19.000 1.00 98.25 106 PRO A CA 1
ATOM 819 C C . PRO A 1 106 ? 0.263 -11.654 -19.239 1.00 98.25 106 PRO A C 1
ATOM 821 O O . PRO A 1 106 ? 1.356 -11.469 -18.695 1.00 98.25 106 PRO A O 1
ATOM 824 N N . ALA A 1 107 ? -0.321 -10.707 -19.983 1.00 98.69 107 ALA A N 1
ATOM 825 C CA . ALA A 1 107 ? 0.273 -9.396 -20.237 1.00 98.69 107 ALA A CA 1
ATOM 826 C C . ALA A 1 107 ? 0.399 -8.578 -18.945 1.00 98.69 107 ALA A C 1
ATOM 828 O O . ALA A 1 107 ? 1.432 -7.944 -18.715 1.00 98.69 107 ALA A O 1
ATOM 829 N N . CYS A 1 108 ? -0.593 -8.656 -18.050 1.00 98.81 108 CYS A N 1
ATOM 830 C CA . CYS A 1 108 ? -0.531 -8.003 -16.740 1.00 98.81 108 CYS A CA 1
ATOM 831 C C . CYS A 1 108 ? 0.649 -8.527 -15.912 1.00 98.81 108 CYS A C 1
ATOM 833 O O . CYS A 1 108 ? 1.425 -7.739 -15.365 1.00 98.81 108 CYS A O 1
ATOM 835 N N . ARG A 1 109 ? 0.838 -9.853 -15.870 1.00 98.56 109 ARG A N 1
ATOM 836 C CA . ARG A 1 109 ? 1.958 -10.484 -15.155 1.00 98.56 109 ARG A CA 1
ATOM 837 C C . ARG A 1 109 ? 3.309 -10.158 -15.789 1.00 98.56 109 ARG A C 1
ATOM 839 O O . ARG A 1 109 ? 4.261 -9.872 -15.064 1.00 98.56 109 ARG A O 1
ATOM 846 N N . ALA A 1 110 ? 3.404 -10.194 -17.117 1.00 98.88 110 ALA A N 1
ATOM 847 C CA . ALA A 1 110 ? 4.630 -9.858 -17.836 1.00 98.88 110 ALA A CA 1
ATOM 848 C C . ALA A 1 110 ? 5.049 -8.405 -17.567 1.00 98.88 110 ALA A C 1
ATOM 850 O O . ALA A 1 110 ? 6.202 -8.144 -17.217 1.00 98.88 110 ALA A O 1
ATOM 851 N N . LYS A 1 111 ? 4.092 -7.472 -17.640 1.00 98.81 111 LYS A N 1
ATOM 852 C CA . LYS A 1 111 ? 4.312 -6.058 -17.336 1.00 98.81 111 LYS A CA 1
ATOM 853 C C . LYS A 1 111 ? 4.741 -5.844 -15.886 1.00 98.81 111 LYS A C 1
ATOM 855 O O . LYS A 1 111 ? 5.753 -5.196 -15.645 1.00 98.81 111 LYS A O 1
ATOM 860 N N . LEU A 1 112 ? 4.017 -6.430 -14.931 1.00 98.88 112 LEU A N 1
ATOM 861 C CA . LEU A 1 112 ? 4.352 -6.391 -13.507 1.00 98.88 112 LEU A CA 1
ATOM 862 C C . LEU A 1 112 ? 5.795 -6.839 -13.254 1.00 98.88 112 LEU A C 1
ATOM 864 O O . LEU A 1 112 ? 6.550 -6.129 -12.593 1.00 98.88 112 LEU A O 1
ATOM 868 N N . LYS A 1 113 ? 6.188 -7.997 -13.799 1.00 98.88 113 LYS A N 1
ATOM 869 C CA . LYS A 1 113 ? 7.550 -8.522 -13.659 1.00 98.88 113 LYS A CA 1
ATOM 870 C C . LYS A 1 113 ? 8.582 -7.561 -14.250 1.00 98.88 113 LYS A C 1
ATOM 872 O O . LYS A 1 113 ? 9.568 -7.261 -13.585 1.00 98.88 113 LYS A O 1
ATOM 877 N N . ALA A 1 114 ? 8.344 -7.045 -15.457 1.00 98.88 114 ALA A N 1
ATOM 878 C CA . ALA A 1 114 ? 9.249 -6.095 -16.103 1.00 98.88 114 ALA A CA 1
ATOM 879 C C . ALA A 1 114 ? 9.438 -4.813 -15.273 1.00 98.88 114 ALA A C 1
ATOM 881 O O . ALA A 1 114 ? 10.563 -4.341 -15.119 1.00 98.88 114 ALA A O 1
ATOM 882 N N . LEU A 1 115 ? 8.358 -4.281 -14.691 1.00 98.94 115 LEU A N 1
ATOM 883 C CA . LEU A 1 115 ? 8.417 -3.110 -13.816 1.00 98.94 115 LEU A CA 1
ATOM 884 C C . LEU A 1 115 ? 9.178 -3.398 -12.519 1.00 98.94 115 LEU A C 1
ATOM 886 O O . LEU A 1 115 ? 10.022 -2.594 -12.132 1.00 98.94 115 LEU A O 1
ATOM 890 N N . VAL A 1 116 ? 8.934 -4.543 -11.870 1.00 98.88 116 VAL A N 1
ATOM 891 C CA . VAL A 1 116 ? 9.691 -4.950 -10.673 1.00 98.88 116 VAL A CA 1
ATOM 892 C C . VAL A 1 116 ? 11.181 -5.039 -11.000 1.00 98.88 116 VAL A C 1
ATOM 894 O O . VAL A 1 116 ? 11.979 -4.396 -10.326 1.00 98.88 116 VAL A O 1
ATOM 897 N N . CYS A 1 117 ? 11.566 -5.763 -12.054 1.00 98.81 117 CYS A N 1
ATOM 898 C CA . CYS A 1 117 ? 12.970 -5.909 -12.443 1.00 98.81 117 CYS A CA 1
ATOM 899 C C . CYS A 1 117 ? 13.624 -4.557 -12.777 1.00 98.81 117 CYS A C 1
ATOM 901 O O . CYS A 1 117 ? 14.680 -4.239 -12.232 1.00 98.81 117 CYS A O 1
ATOM 903 N N . GLY A 1 118 ? 12.971 -3.728 -13.598 1.00 98.69 118 GLY A N 1
ATOM 904 C CA . GLY A 1 118 ? 13.499 -2.417 -13.982 1.00 98.69 118 GLY A CA 1
ATOM 905 C C . GLY A 1 118 ? 13.622 -1.437 -12.810 1.00 98.69 118 GLY A C 1
ATOM 906 O O . GLY A 1 118 ? 14.565 -0.649 -12.758 1.00 98.69 118 GLY A O 1
ATOM 907 N N . TRP A 1 119 ? 12.714 -1.495 -11.833 1.00 98.75 119 TRP A N 1
ATOM 908 C CA . TRP A 1 119 ? 12.823 -0.699 -10.608 1.00 98.75 119 TRP A CA 1
ATOM 909 C C . TRP A 1 119 ? 13.947 -1.202 -9.692 1.00 98.75 119 TRP A C 1
ATOM 911 O O . TRP A 1 119 ? 14.695 -0.387 -9.152 1.00 98.75 119 TRP A O 1
ATOM 921 N N . VAL A 1 120 ? 14.121 -2.524 -9.561 1.00 98.69 120 VAL A N 1
ATOM 922 C CA . VAL A 1 120 ? 15.190 -3.136 -8.747 1.00 98.69 120 VAL A CA 1
ATOM 923 C C . VAL A 1 120 ? 16.577 -2.713 -9.213 1.00 98.69 120 VAL A C 1
ATOM 925 O O . VAL A 1 120 ? 17.435 -2.414 -8.384 1.00 98.69 120 VAL A O 1
ATOM 928 N N . GLU A 1 121 ? 16.788 -2.629 -10.525 1.00 98.44 121 GLU A N 1
ATOM 929 C CA . GLU A 1 121 ? 18.026 -2.113 -11.118 1.00 98.44 121 GLU A CA 1
ATOM 930 C C . GLU A 1 121 ? 18.376 -0.690 -10.664 1.00 98.44 121 GLU A C 1
ATOM 932 O O . GLU A 1 121 ? 19.542 -0.285 -10.696 1.00 98.44 121 GLU A O 1
ATOM 937 N N . CYS A 1 122 ? 17.371 0.069 -10.237 1.00 98.50 122 CYS A N 1
ATOM 938 C CA . CYS A 1 122 ? 17.518 1.438 -9.788 1.00 98.50 122 CYS A CA 1
ATOM 939 C C . CYS A 1 122 ? 17.645 1.552 -8.254 1.00 98.50 122 CYS A C 1
ATOM 941 O O . CYS A 1 122 ? 17.711 2.670 -7.753 1.00 98.50 122 CYS A O 1
ATOM 943 N N . ILE A 1 123 ? 17.649 0.457 -7.483 1.00 98.38 123 ILE A N 1
ATOM 944 C CA . ILE A 1 123 ? 17.850 0.519 -6.023 1.00 98.38 123 ILE A CA 1
ATOM 945 C C . ILE A 1 123 ? 19.343 0.687 -5.716 1.00 98.38 123 ILE A C 1
ATOM 947 O O . ILE A 1 123 ? 20.162 -0.170 -6.061 1.00 98.38 123 ILE A O 1
ATOM 951 N N . GLU A 1 124 ? 19.689 1.759 -5.009 1.00 96.69 124 GLU A N 1
ATOM 952 C CA . GLU A 1 124 ? 21.073 2.100 -4.663 1.00 96.69 124 GLU A CA 1
ATOM 953 C C . GLU A 1 124 ? 21.684 1.115 -3.653 1.00 96.69 124 GLU A C 1
ATOM 955 O O . GLU A 1 124 ? 20.940 0.457 -2.914 1.00 96.69 124 GLU A O 1
ATOM 960 N N . PRO A 1 125 ? 23.025 0.971 -3.591 1.00 95.12 125 PRO A N 1
ATOM 961 C CA . PRO A 1 125 ? 23.689 0.001 -2.712 1.00 95.12 125 PRO A CA 1
ATOM 962 C C . PRO A 1 125 ? 23.257 0.075 -1.241 1.00 95.12 125 PRO A C 1
ATOM 964 O O . PRO A 1 125 ? 23.087 -0.963 -0.604 1.00 95.12 125 PRO A O 1
ATOM 967 N N . ASP A 1 126 ? 22.998 1.278 -0.727 1.00 94.12 126 ASP A N 1
ATOM 968 C CA . ASP A 1 126 ? 22.535 1.511 0.645 1.00 94.12 126 ASP A CA 1
ATOM 969 C C . ASP A 1 126 ? 21.087 1.037 0.892 1.00 94.12 126 ASP A C 1
ATOM 971 O O . ASP A 1 126 ? 20.693 0.789 2.036 1.00 94.12 126 ASP A O 1
ATOM 975 N N . GLY A 1 127 ? 20.316 0.849 -0.181 1.00 95.50 127 GLY A N 1
ATOM 976 C CA . GLY A 1 127 ? 18.910 0.471 -0.190 1.00 95.50 127 GLY A CA 1
ATOM 977 C C . GLY A 1 127 ? 17.956 1.607 -0.562 1.00 95.50 127 GLY A C 1
ATOM 978 O O . GLY A 1 127 ? 16.752 1.384 -0.474 1.00 95.50 127 GLY A O 1
ATOM 979 N N . TRP A 1 128 ? 18.437 2.787 -0.973 1.00 97.81 128 TRP A N 1
ATOM 980 C CA . TRP A 1 128 ? 17.573 3.888 -1.405 1.00 97.81 128 TRP A CA 1
ATOM 981 C C . TRP A 1 128 ? 16.770 3.509 -2.659 1.00 97.81 128 TRP A C 1
ATOM 983 O O . TRP A 1 128 ? 17.329 3.146 -3.697 1.00 97.81 128 TRP A O 1
ATOM 993 N N . PHE A 1 129 ? 15.437 3.575 -2.561 1.00 98.06 129 PHE A N 1
ATOM 994 C CA . PHE A 1 129 ? 14.524 3.017 -3.568 1.00 98.06 129 PHE A CA 1
ATOM 995 C C . PHE A 1 129 ? 13.482 4.002 -4.124 1.00 98.06 129 PHE A C 1
ATOM 997 O O . PHE A 1 129 ? 12.819 3.683 -5.113 1.00 98.06 129 PHE A O 1
ATOM 1004 N N . TYR A 1 130 ? 13.339 5.192 -3.539 1.00 98.06 130 TYR A N 1
ATOM 1005 C CA . TYR A 1 130 ? 12.363 6.211 -3.956 1.00 98.06 130 TYR A CA 1
ATOM 1006 C C . TYR A 1 130 ? 12.711 6.854 -5.290 1.00 98.06 130 TYR A C 1
ATOM 1008 O O . TYR A 1 130 ? 13.882 7.008 -5.577 1.00 98.06 130 TYR A O 1
ATOM 1016 N N . GLN A 1 131 ? 11.731 7.314 -6.064 1.00 96.25 131 GLN A N 1
ATOM 1017 C CA . GLN A 1 131 ? 11.957 7.910 -7.388 1.00 96.25 131 GLN A CA 1
ATOM 1018 C C . GLN A 1 131 ? 12.955 9.082 -7.392 1.00 96.25 131 GLN A C 1
ATOM 1020 O O . GLN A 1 131 ? 13.692 9.232 -8.360 1.00 96.25 131 GLN A O 1
ATOM 1025 N N . SER A 1 132 ? 13.029 9.866 -6.314 1.00 94.44 132 SER A N 1
ATOM 1026 C CA . SER A 1 132 ? 13.890 11.047 -6.200 1.00 94.44 132 SER A CA 1
ATOM 1027 C C . SER A 1 132 ? 14.733 11.043 -4.919 1.00 94.44 132 SER A C 1
ATOM 1029 O O . SER A 1 132 ? 14.712 10.081 -4.148 1.00 94.44 132 SER A O 1
ATOM 1031 N N . ARG A 1 133 ? 15.516 12.109 -4.701 1.00 94.44 133 ARG A N 1
ATOM 1032 C CA . ARG A 1 133 ? 16.340 12.320 -3.493 1.00 94.44 133 ARG A CA 1
ATOM 1033 C C . ARG A 1 133 ? 15.583 13.003 -2.354 1.00 94.44 133 ARG A C 1
ATOM 1035 O O . ARG A 1 133 ? 15.987 12.866 -1.202 1.00 94.44 133 ARG A O 1
ATOM 1042 N N . ASN A 1 134 ? 14.485 13.694 -2.655 1.00 92.19 134 ASN A N 1
ATOM 1043 C CA . ASN A 1 134 ? 13.661 14.360 -1.652 1.00 92.19 134 ASN A CA 1
ATOM 1044 C C . ASN A 1 134 ? 12.167 14.008 -1.782 1.00 92.19 134 ASN A C 1
ATOM 1046 O O . ASN A 1 134 ? 11.337 14.902 -1.917 1.00 92.19 134 ASN A O 1
ATOM 1050 N N . PRO A 1 135 ? 11.805 12.715 -1.735 1.00 94.19 135 PRO A N 1
ATOM 1051 C CA . PRO A 1 135 ? 10.415 12.301 -1.845 1.00 94.19 135 PRO A CA 1
ATOM 1052 C C . PRO A 1 135 ? 9.611 12.779 -0.631 1.00 94.19 135 PRO A C 1
ATOM 1054 O O . PRO A 1 135 ? 10.010 12.549 0.519 1.00 94.19 135 PRO A O 1
ATOM 1057 N N . GLY A 1 136 ? 8.462 13.389 -0.895 1.00 92.56 136 GLY A N 1
ATOM 1058 C CA . GLY A 1 136 ? 7.378 13.572 0.058 1.00 92.56 136 GLY A CA 1
ATOM 1059 C C . GLY A 1 136 ? 6.711 12.240 0.396 1.00 92.56 136 GLY A C 1
ATOM 1060 O O . GLY A 1 136 ? 6.781 11.274 -0.365 1.00 92.56 136 GLY A O 1
ATOM 1061 N N . GLY A 1 137 ? 6.107 12.161 1.583 1.00 93.06 137 GLY A N 1
ATOM 1062 C CA . GLY A 1 137 ? 5.343 10.986 1.998 1.00 93.06 137 GLY A CA 1
ATOM 1063 C C . GLY A 1 137 ? 6.157 9.689 2.043 1.00 93.06 137 GLY A C 1
ATOM 1064 O O . GLY A 1 137 ? 5.712 8.666 1.524 1.00 93.06 137 GLY A O 1
ATOM 1065 N N . ARG A 1 138 ? 7.366 9.700 2.623 1.00 95.69 138 ARG A N 1
ATOM 1066 C CA . ARG A 1 138 ? 8.285 8.540 2.576 1.00 95.69 138 ARG A CA 1
ATOM 1067 C C . ARG A 1 138 ? 7.651 7.266 3.127 1.00 95.69 138 ARG A C 1
ATOM 1069 O O . ARG A 1 138 ? 7.751 6.214 2.496 1.00 95.69 138 ARG A O 1
ATOM 1076 N N . HIS A 1 139 ? 6.964 7.359 4.265 1.00 96.94 139 HIS A N 1
ATOM 1077 C CA . HIS A 1 139 ? 6.264 6.220 4.861 1.00 96.94 139 HIS A CA 1
ATOM 1078 C C . HIS A 1 139 ? 5.148 5.717 3.945 1.00 96.94 139 HIS A C 1
ATOM 1080 O O . HIS A 1 139 ? 5.100 4.520 3.676 1.00 96.94 139 HIS A O 1
ATOM 1086 N N . TYR A 1 140 ? 4.319 6.610 3.401 1.00 95.75 140 TYR A N 1
ATOM 1087 C CA . TYR A 1 140 ? 3.284 6.260 2.428 1.00 95.75 140 TYR A CA 1
ATOM 1088 C C . TYR A 1 140 ? 3.854 5.513 1.215 1.00 95.75 140 TYR A C 1
ATOM 1090 O O . TYR A 1 140 ? 3.371 4.440 0.856 1.00 95.75 140 TYR A O 1
ATOM 1098 N N . ILE A 1 141 ? 4.902 6.048 0.582 1.00 97.25 141 ILE A N 1
ATOM 1099 C CA . ILE A 1 141 ? 5.497 5.425 -0.608 1.00 97.25 141 ILE A CA 1
ATOM 1100 C C . ILE A 1 141 ? 6.075 4.049 -0.257 1.00 97.25 141 ILE A C 1
ATOM 1102 O O . ILE A 1 141 ? 5.891 3.093 -1.015 1.00 97.25 141 ILE A O 1
ATOM 1106 N N . PHE A 1 142 ? 6.737 3.930 0.898 1.00 98.25 142 PHE A N 1
ATOM 1107 C CA . PHE A 1 142 ? 7.200 2.646 1.416 1.00 98.25 142 PHE A CA 1
ATOM 1108 C C . PHE A 1 142 ? 6.039 1.655 1.588 1.00 98.25 142 PHE A C 1
ATOM 1110 O O . PHE A 1 142 ? 6.118 0.544 1.066 1.00 98.25 142 PHE A O 1
ATOM 1117 N N . ASP A 1 143 ? 4.947 2.061 2.239 1.00 98.06 143 ASP A N 1
ATOM 1118 C CA . ASP A 1 143 ? 3.754 1.234 2.440 1.00 98.06 143 ASP A CA 1
ATOM 1119 C C . ASP A 1 143 ? 3.187 0.709 1.116 1.00 98.06 143 ASP A C 1
ATOM 1121 O O . ASP A 1 143 ? 2.974 -0.497 0.953 1.00 98.06 143 ASP A O 1
ATOM 1125 N N . LYS A 1 144 ? 3.013 1.591 0.124 1.00 97.75 144 LYS A N 1
ATOM 1126 C CA . LYS A 1 144 ? 2.468 1.190 -1.181 1.00 97.75 144 LYS A CA 1
ATOM 1127 C C . LYS A 1 144 ? 3.401 0.249 -1.928 1.00 97.75 144 LYS A C 1
ATOM 1129 O O . LYS A 1 144 ? 2.919 -0.678 -2.579 1.00 97.75 144 LYS A O 1
ATOM 1134 N N . LEU A 1 145 ? 4.716 0.441 -1.832 1.00 98.50 145 LEU A N 1
ATOM 1135 C CA . LEU A 1 145 ? 5.695 -0.479 -2.416 1.00 98.50 145 LEU A CA 1
ATOM 1136 C C . LEU A 1 145 ? 5.670 -1.851 -1.741 1.00 98.50 145 LEU A C 1
ATOM 1138 O O . LEU A 1 145 ? 5.648 -2.857 -2.447 1.00 98.50 145 LEU A O 1
ATOM 1142 N N . VAL A 1 146 ? 5.610 -1.911 -0.407 1.00 98.81 146 VAL A N 1
ATOM 1143 C CA . VAL A 1 146 ? 5.451 -3.177 0.329 1.00 98.81 146 VAL A CA 1
ATOM 1144 C C . VAL A 1 146 ? 4.184 -3.891 -0.140 1.00 98.81 146 VAL A C 1
ATOM 1146 O O . VAL A 1 146 ? 4.252 -5.055 -0.534 1.00 98.81 146 VAL A O 1
ATOM 1149 N N . GLY A 1 147 ? 3.045 -3.192 -0.184 1.00 98.75 147 GLY A N 1
ATOM 1150 C CA . GLY A 1 147 ? 1.779 -3.756 -0.655 1.00 98.75 147 GLY A CA 1
ATOM 1151 C C . GLY A 1 147 ? 1.844 -4.274 -2.096 1.00 98.75 147 GLY A C 1
ATOM 1152 O O . GLY A 1 147 ? 1.381 -5.382 -2.369 1.00 98.75 147 GLY A O 1
ATOM 1153 N N . GLY A 1 148 ? 2.463 -3.512 -3.003 1.00 98.81 148 GLY A N 1
ATOM 1154 C CA . GLY A 1 148 ? 2.651 -3.894 -4.403 1.00 98.81 148 GLY A CA 1
ATOM 1155 C C . GLY A 1 148 ? 3.546 -5.117 -4.595 1.00 98.81 148 GLY A C 1
ATOM 1156 O O . GLY A 1 148 ? 3.220 -5.993 -5.393 1.00 98.81 148 GLY A O 1
ATOM 1157 N N . LEU A 1 149 ? 4.646 -5.217 -3.844 1.00 98.88 149 LEU A N 1
ATOM 1158 C CA . LEU A 1 149 ? 5.561 -6.362 -3.907 1.00 98.88 149 LEU A CA 1
ATOM 1159 C C . LEU A 1 149 ? 4.945 -7.626 -3.292 1.00 98.88 149 LEU A C 1
ATOM 1161 O O . LEU A 1 149 ? 5.098 -8.714 -3.848 1.00 98.88 149 LEU A O 1
ATOM 1165 N N . VAL A 1 150 ? 4.202 -7.487 -2.189 1.00 98.69 150 VAL A N 1
ATOM 1166 C CA . VAL A 1 150 ? 3.425 -8.593 -1.609 1.00 98.69 150 VAL A CA 1
ATOM 1167 C C . VAL A 1 150 ? 2.380 -9.090 -2.606 1.00 98.69 150 VAL A C 1
ATOM 1169 O O . VAL A 1 150 ? 2.277 -10.295 -2.823 1.00 98.69 150 VAL A O 1
ATOM 1172 N N . ASP A 1 151 ? 1.648 -8.187 -3.260 1.00 98.75 151 ASP A N 1
ATOM 1173 C CA . ASP A 1 151 ? 0.652 -8.556 -4.272 1.00 98.75 151 ASP A CA 1
ATOM 1174 C C . ASP A 1 151 ? 1.288 -9.221 -5.490 1.00 98.75 151 ASP A C 1
ATOM 1176 O O . ASP A 1 151 ? 0.768 -10.224 -5.982 1.00 98.75 151 ASP A O 1
ATOM 1180 N N . ALA A 1 152 ? 2.442 -8.726 -5.941 1.00 98.75 152 ALA A N 1
ATOM 1181 C CA . ALA A 1 152 ? 3.170 -9.332 -7.045 1.00 98.75 152 ALA A CA 1
ATOM 1182 C C . ALA A 1 152 ? 3.527 -10.798 -6.761 1.00 98.75 152 ALA A C 1
ATOM 1184 O O . ALA A 1 152 ? 3.417 -11.651 -7.646 1.00 98.75 152 ALA A O 1
ATOM 1185 N N . TRP A 1 153 ? 3.893 -11.106 -5.517 1.00 97.62 153 TRP A N 1
ATOM 1186 C CA . TRP A 1 153 ? 4.123 -12.476 -5.079 1.00 97.62 153 TRP A CA 1
ATOM 1187 C C . TRP A 1 153 ? 2.820 -13.280 -4.950 1.00 97.62 153 TRP A C 1
ATOM 1189 O O . TRP A 1 153 ? 2.676 -14.322 -5.587 1.00 97.62 153 TRP A O 1
ATOM 1199 N N . VAL A 1 154 ? 1.856 -12.796 -4.163 1.00 96.50 154 VAL A N 1
ATOM 1200 C CA . VAL A 1 154 ? 0.651 -13.550 -3.771 1.00 96.50 154 VAL A CA 1
ATOM 1201 C C . VAL A 1 154 ? -0.305 -13.792 -4.943 1.00 96.50 154 VAL A C 1
ATOM 1203 O O . VAL A 1 154 ? -0.862 -14.887 -5.072 1.00 96.50 154 VAL A O 1
ATOM 1206 N N . TYR A 1 155 ? -0.494 -12.788 -5.799 1.00 97.25 155 TYR A N 1
ATOM 1207 C CA . TYR A 1 155 ? -1.489 -12.818 -6.872 1.00 97.25 155 TYR A CA 1
ATOM 1208 C C . TYR A 1 155 ? -0.903 -13.164 -8.241 1.00 97.25 155 TYR A C 1
ATOM 1210 O O . TYR A 1 155 ? -1.612 -13.733 -9.065 1.00 97.25 155 TYR A O 1
ATOM 1218 N N . ALA A 1 156 ? 0.385 -12.896 -8.479 1.00 96.81 156 ALA A N 1
ATOM 1219 C CA . ALA A 1 156 ? 1.022 -13.159 -9.773 1.00 96.81 156 ALA A CA 1
ATOM 1220 C C . ALA A 1 156 ? 2.218 -14.124 -9.724 1.00 96.81 156 ALA A C 1
ATOM 1222 O O . ALA A 1 156 ? 2.835 -14.392 -10.760 1.00 96.81 156 ALA A O 1
ATOM 1223 N N . GLY A 1 157 ? 2.579 -14.655 -8.551 1.00 96.25 157 GLY A N 1
ATOM 1224 C CA . GLY A 1 157 ? 3.705 -15.582 -8.411 1.00 96.25 157 GLY A CA 1
ATOM 1225 C C . GLY A 1 157 ? 5.044 -14.988 -8.868 1.00 96.25 157 GLY A C 1
ATOM 1226 O O . GLY A 1 157 ? 5.911 -15.722 -9.344 1.00 96.25 157 GLY A O 1
ATOM 1227 N N . CYS A 1 158 ? 5.203 -13.662 -8.797 1.00 97.69 158 CYS A N 1
ATOM 1228 C CA . CYS A 1 158 ? 6.420 -12.946 -9.179 1.00 97.69 158 CYS A CA 1
ATOM 1229 C C . CYS A 1 158 ? 7.456 -13.069 -8.052 1.00 97.69 158 CYS A C 1
ATOM 1231 O O . CYS A 1 158 ? 7.475 -12.271 -7.114 1.00 97.69 158 CYS A O 1
ATOM 1233 N N . ARG A 1 159 ? 8.297 -14.110 -8.106 1.00 96.56 159 ARG A N 1
ATOM 1234 C CA . ARG A 1 159 ? 9.322 -14.388 -7.079 1.00 96.56 159 ARG A CA 1
ATOM 1235 C C . ARG A 1 159 ? 10.382 -13.291 -7.001 1.00 96.56 159 ARG A C 1
ATOM 1237 O O . ARG A 1 159 ? 10.957 -13.066 -5.940 1.00 96.56 159 ARG A O 1
ATOM 1244 N N . GLU A 1 160 ? 10.595 -12.579 -8.101 1.00 97.94 160 GLU A N 1
ATOM 1245 C CA . GLU A 1 160 ? 11.500 -11.439 -8.228 1.00 97.94 160 GLU A CA 1
ATOM 1246 C C . GLU A 1 160 ? 11.138 -10.285 -7.278 1.00 97.94 160 GLU A C 1
ATOM 1248 O O . GLU A 1 160 ? 11.990 -9.453 -6.977 1.00 97.94 160 GLU A O 1
ATOM 1253 N N . ALA A 1 161 ? 9.906 -10.250 -6.755 1.00 98.44 161 ALA A N 1
ATOM 1254 C CA . ALA A 1 161 ? 9.467 -9.256 -5.780 1.00 98.44 161 ALA A CA 1
ATOM 1255 C C . ALA A 1 161 ? 9.965 -9.523 -4.343 1.00 98.44 161 ALA A C 1
ATOM 1257 O O . ALA A 1 161 ? 10.019 -8.589 -3.541 1.00 98.44 161 ALA A O 1
ATOM 1258 N N . LEU A 1 162 ? 10.357 -10.758 -3.999 1.00 98.25 162 LEU A N 1
ATOM 1259 C CA . LEU A 1 162 ? 10.727 -11.122 -2.622 1.00 98.25 162 LEU A CA 1
ATOM 1260 C C . LEU A 1 162 ? 12.063 -10.503 -2.163 1.00 98.25 162 LEU A C 1
ATOM 1262 O O . LEU A 1 162 ? 12.079 -9.871 -1.102 1.00 98.25 162 LEU A O 1
ATOM 1266 N N . PRO A 1 163 ? 13.177 -10.596 -2.926 1.00 98.25 163 PRO A N 1
ATOM 1267 C CA . PRO A 1 163 ? 14.429 -9.958 -2.519 1.00 98.25 163 PRO A CA 1
ATOM 1268 C C . PRO A 1 163 ? 14.323 -8.439 -2.296 1.00 98.25 163 PRO A C 1
ATOM 1270 O O . PRO A 1 163 ? 14.786 -7.964 -1.251 1.00 98.25 163 PRO A O 1
ATOM 1273 N N . PRO A 1 164 ? 13.711 -7.642 -3.198 1.00 98.44 164 PRO A N 1
ATOM 1274 C CA . PRO A 1 164 ? 13.602 -6.214 -2.958 1.00 98.44 164 PRO A CA 1
ATOM 1275 C C . PRO A 1 164 ? 12.612 -5.868 -1.848 1.00 98.44 164 PRO A C 1
ATOM 1277 O O . PRO A 1 164 ? 12.880 -4.908 -1.133 1.00 98.44 164 PRO A O 1
ATOM 1280 N N . LEU A 1 165 ? 11.546 -6.650 -1.625 1.00 98.75 165 LEU A N 1
ATOM 1281 C CA . LEU A 1 165 ? 10.651 -6.469 -0.474 1.00 98.75 165 LEU A CA 1
ATOM 1282 C C . LEU A 1 165 ? 11.440 -6.492 0.842 1.00 98.75 165 LEU A C 1
ATOM 1284 O O . LEU A 1 165 ? 11.325 -5.573 1.662 1.00 98.75 165 LEU A O 1
ATOM 1288 N N . ARG A 1 166 ? 12.313 -7.491 1.011 1.00 98.50 166 ARG A N 1
ATOM 1289 C CA . ARG A 1 166 ? 13.200 -7.581 2.176 1.00 98.50 166 ARG A CA 1
ATOM 1290 C C . ARG A 1 166 ? 14.191 -6.417 2.227 1.00 98.50 166 ARG A C 1
ATOM 1292 O O . ARG A 1 166 ? 14.386 -5.828 3.291 1.00 98.50 166 ARG A O 1
ATOM 1299 N N . ARG A 1 167 ? 14.792 -6.050 1.088 1.00 98.50 167 ARG A N 1
ATOM 1300 C CA . ARG A 1 167 ? 15.788 -4.966 0.992 1.00 98.50 167 ARG A CA 1
ATOM 1301 C C . ARG A 1 167 ? 15.215 -3.606 1.395 1.00 98.50 167 ARG A C 1
ATOM 1303 O O . ARG A 1 167 ? 15.801 -2.949 2.256 1.00 98.50 167 ARG A O 1
ATOM 1310 N N . ILE A 1 168 ? 14.072 -3.203 0.833 1.00 98.56 168 ILE A N 1
ATOM 1311 C CA . ILE A 1 168 ? 13.450 -1.908 1.151 1.00 98.56 168 ILE A CA 1
ATOM 1312 C C . ILE A 1 168 ? 12.944 -1.863 2.591 1.00 98.56 168 ILE A C 1
ATOM 1314 O O . ILE A 1 168 ? 13.035 -0.825 3.239 1.00 98.56 168 ILE A O 1
ATOM 1318 N N . THR A 1 169 ? 12.485 -2.997 3.128 1.00 98.69 169 THR A N 1
ATOM 1319 C CA . THR A 1 169 ? 12.049 -3.093 4.528 1.00 98.69 169 THR A CA 1
ATOM 1320 C C . THR A 1 169 ? 13.236 -2.967 5.478 1.00 98.69 169 THR A C 1
ATOM 1322 O O . THR A 1 169 ? 13.160 -2.243 6.467 1.00 98.69 169 THR A O 1
ATOM 1325 N N . GLY A 1 170 ? 14.373 -3.589 5.150 1.00 98.44 170 GLY A N 1
ATOM 1326 C CA . GLY A 1 170 ? 15.617 -3.409 5.896 1.00 98.44 170 GLY A CA 1
ATOM 1327 C C . GLY A 1 170 ? 16.116 -1.961 5.870 1.00 98.44 170 GLY A C 1
ATOM 1328 O O . GLY A 1 170 ? 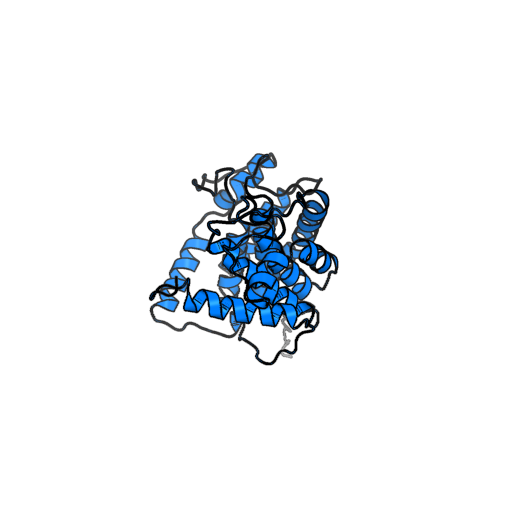16.545 -1.445 6.902 1.00 98.44 170 GLY A O 1
ATOM 1329 N N . TRP A 1 171 ? 16.027 -1.288 4.718 1.00 98.44 171 TRP A N 1
ATOM 1330 C CA . TRP A 1 171 ? 16.327 0.143 4.618 1.00 98.44 171 TRP A CA 1
ATOM 1331 C C . TRP A 1 171 ? 15.371 0.975 5.483 1.00 98.44 171 TRP A C 1
ATOM 1333 O O . TRP A 1 171 ? 15.826 1.803 6.269 1.00 98.44 171 TRP A O 1
ATOM 1343 N N . ALA A 1 172 ? 14.063 0.724 5.395 1.00 98.38 172 ALA A N 1
ATOM 1344 C CA . ALA A 1 172 ? 13.042 1.477 6.118 1.00 98.38 172 ALA A CA 1
ATOM 1345 C C . ALA A 1 172 ? 13.164 1.321 7.638 1.00 98.38 172 ALA A C 1
ATOM 1347 O O . ALA A 1 172 ? 13.051 2.303 8.369 1.00 98.38 172 ALA A O 1
ATOM 1348 N N . LEU A 1 173 ? 13.481 0.114 8.115 1.00 97.94 173 LEU A N 1
ATOM 1349 C CA . LEU A 1 173 ? 13.735 -0.155 9.529 1.00 97.94 173 LEU A CA 1
ATOM 1350 C C . LEU A 1 173 ? 14.836 0.757 10.091 1.00 97.94 173 LEU A C 1
ATOM 1352 O O . LEU A 1 173 ? 14.696 1.283 11.198 1.00 97.94 173 LEU A O 1
ATOM 1356 N N . ARG A 1 174 ? 15.911 0.973 9.325 1.00 97.50 174 ARG A N 1
ATOM 1357 C CA . ARG A 1 174 ? 17.033 1.830 9.729 1.00 97.50 174 ARG A CA 1
ATOM 1358 C C . ARG A 1 174 ? 16.730 3.319 9.572 1.00 97.50 174 ARG A C 1
ATOM 1360 O O . ARG A 1 174 ? 17.108 4.088 10.445 1.00 97.50 174 ARG A O 1
ATOM 1367 N N . ASN A 1 175 ? 16.041 3.708 8.498 1.00 97.50 175 ASN A N 1
ATOM 1368 C CA . ASN A 1 175 ? 16.046 5.096 8.026 1.00 97.50 175 ASN A CA 1
ATOM 1369 C C . ASN A 1 175 ? 14.714 5.851 8.147 1.00 97.50 175 ASN A C 1
ATOM 1371 O O . ASN A 1 175 ? 14.730 7.078 8.090 1.00 97.50 175 ASN A O 1
ATOM 1375 N N . LEU A 1 176 ? 13.563 5.179 8.286 1.00 97.06 176 LEU A N 1
ATOM 1376 C CA . LEU A 1 176 ? 12.306 5.903 8.503 1.00 97.06 176 LEU A CA 1
ATOM 1377 C C . LEU A 1 176 ? 12.278 6.511 9.907 1.00 97.06 176 LEU A C 1
ATOM 1379 O O . LEU A 1 176 ? 12.603 5.832 10.892 1.00 97.06 176 LEU A O 1
ATOM 1383 N N . ASP A 1 177 ? 11.846 7.773 9.974 1.00 95.62 177 ASP A N 1
ATOM 1384 C CA . ASP A 1 177 ? 11.549 8.460 11.228 1.00 95.62 177 ASP A CA 1
ATOM 1385 C C . ASP A 1 177 ? 10.433 7.717 11.964 1.00 95.62 177 ASP A C 1
ATOM 1387 O O . ASP A 1 177 ? 9.378 7.440 11.400 1.00 95.62 177 ASP A O 1
ATOM 1391 N N . LYS A 1 178 ? 10.688 7.371 13.223 1.00 95.25 178 LYS A N 1
ATOM 1392 C CA . LYS A 1 178 ? 9.770 6.610 14.079 1.00 95.25 178 LYS A CA 1
ATOM 1393 C C . LYS A 1 178 ? 8.948 7.521 14.985 1.00 95.25 178 LYS A C 1
ATOM 1395 O O . LYS A 1 178 ? 8.252 7.020 15.874 1.00 95.25 178 LYS A O 1
ATOM 1400 N N . SER A 1 179 ? 9.024 8.838 14.780 1.00 92.06 179 SER A N 1
ATOM 1401 C CA . SER A 1 179 ? 8.026 9.752 15.310 1.00 92.06 179 SER A CA 1
ATOM 1402 C C . SER A 1 179 ? 6.647 9.320 14.797 1.00 92.06 179 SER A C 1
ATOM 1404 O O . SER A 1 179 ? 6.458 8.940 13.642 1.00 92.06 179 SER A O 1
ATOM 1406 N N . ARG A 1 180 ? 5.691 9.253 15.721 1.00 92.94 180 ARG A N 1
ATOM 1407 C CA . ARG A 1 180 ? 4.312 8.822 15.461 1.00 92.94 180 ARG A CA 1
ATOM 1408 C C . ARG A 1 180 ? 3.380 9.890 16.015 1.00 92.94 180 ARG A C 1
ATOM 1410 O O . ARG A 1 180 ? 2.722 9.653 17.030 1.00 92.94 180 ARG A O 1
ATOM 1417 N N . PRO A 1 181 ? 3.418 11.113 15.451 1.00 91.06 181 PRO A N 1
ATOM 1418 C CA . PRO A 1 181 ? 2.546 12.179 15.908 1.00 91.06 181 PRO A CA 1
ATOM 1419 C C . PRO A 1 181 ? 1.092 11.738 15.752 1.00 91.06 181 PRO A C 1
ATOM 1421 O O . PRO A 1 181 ? 0.716 11.121 14.755 1.00 91.06 181 PRO A O 1
ATOM 1424 N N . TYR A 1 182 ? 0.288 12.037 16.768 1.00 90.25 182 TYR A N 1
ATOM 1425 C CA . TYR A 1 182 ? -1.132 11.726 16.755 1.00 90.25 182 TYR A CA 1
ATOM 1426 C C . TYR A 1 182 ? -1.881 12.692 15.822 1.00 90.25 182 TYR A C 1
ATOM 1428 O O . TYR A 1 182 ? -1.693 13.906 15.919 1.00 90.25 182 TYR A O 1
ATOM 1436 N N . GLY A 1 183 ? -2.780 12.166 14.992 1.00 88.25 183 GLY A N 1
ATOM 1437 C CA . GLY A 1 183 ? -3.624 12.908 14.062 1.00 88.25 183 GLY A CA 1
ATOM 1438 C C . GLY A 1 183 ? -3.135 12.816 12.619 1.00 88.25 183 GLY A C 1
ATOM 1439 O O . GLY A 1 183 ? -2.432 11.882 12.233 1.00 88.25 183 GLY A O 1
ATOM 1440 N N . ALA A 1 184 ? -3.529 13.799 11.809 1.00 84.31 184 ALA A N 1
ATOM 1441 C CA . ALA A 1 184 ? -3.059 13.903 10.435 1.00 84.31 184 ALA A CA 1
ATOM 1442 C C . ALA A 1 184 ? -1.544 14.147 10.393 1.00 84.31 184 ALA A C 1
ATOM 1444 O O . ALA A 1 184 ? -1.023 15.044 11.054 1.00 84.31 184 ALA A O 1
ATOM 1445 N N . ASP A 1 185 ? -0.862 13.350 9.579 1.00 89.25 185 ASP A N 1
ATOM 1446 C CA . ASP A 1 185 ? 0.575 13.412 9.352 1.00 89.25 185 ASP A CA 1
ATOM 1447 C C . ASP A 1 185 ? 0.831 13.278 7.844 1.00 89.25 185 ASP A C 1
ATOM 1449 O O . ASP A 1 185 ? 0.243 12.385 7.225 1.00 89.25 185 ASP A O 1
ATOM 1453 N N . PRO A 1 186 ? 1.683 14.129 7.241 1.00 86.38 186 PRO A N 1
ATOM 1454 C CA . PRO A 1 186 ? 1.930 14.118 5.800 1.00 86.38 186 PRO A CA 1
ATOM 1455 C C . PRO A 1 186 ? 2.604 12.836 5.292 1.00 86.38 186 PRO A C 1
ATOM 1457 O O . PRO A 1 186 ? 2.591 12.589 4.089 1.00 86.38 186 PRO A O 1
ATOM 1460 N N . ASN A 1 187 ? 3.196 12.016 6.168 1.00 90.56 187 ASN A N 1
ATOM 1461 C CA . ASN A 1 187 ? 3.762 10.728 5.777 1.00 90.56 187 ASN A CA 1
ATOM 1462 C C . ASN A 1 187 ? 2.770 9.567 5.898 1.00 90.56 187 ASN A C 1
ATOM 1464 O O . ASN A 1 187 ? 3.046 8.499 5.356 1.00 90.56 187 ASN A O 1
ATOM 1468 N N . GLU A 1 188 ? 1.633 9.754 6.572 1.00 92.00 188 GLU A N 1
ATOM 1469 C CA . GLU A 1 188 ? 0.610 8.723 6.795 1.00 92.00 188 GLU A CA 1
ATOM 1470 C C . GLU A 1 188 ? 1.156 7.431 7.434 1.00 92.00 188 GLU A C 1
ATOM 1472 O O . GLU A 1 188 ? 0.764 6.313 7.074 1.00 92.00 188 GLU A O 1
ATOM 1477 N N . TRP A 1 189 ? 2.066 7.576 8.406 1.00 94.75 189 TRP A N 1
ATOM 1478 C CA . TRP A 1 189 ? 2.777 6.465 9.060 1.00 94.75 189 TRP A CA 1
ATOM 1479 C C . TRP A 1 189 ? 1.854 5.354 9.604 1.00 94.75 189 TRP A C 1
ATOM 1481 O O . TRP A 1 189 ? 2.246 4.192 9.702 1.00 94.75 189 TRP A O 1
ATOM 1491 N N . TYR A 1 190 ? 0.613 5.694 9.947 1.00 92.88 190 TYR A N 1
ATOM 1492 C CA . TYR A 1 190 ? -0.381 4.811 10.559 1.00 92.88 190 TYR A CA 1
ATOM 1493 C C . TYR A 1 190 ? -1.041 3.822 9.580 1.00 92.88 190 TYR A C 1
ATOM 1495 O O . TYR A 1 190 ? -1.880 3.016 9.989 1.00 92.88 190 TYR A O 1
ATOM 1503 N N . THR A 1 191 ? -0.664 3.847 8.299 1.00 92.94 191 THR A N 1
ATOM 1504 C CA . THR A 1 191 ? -1.106 2.866 7.288 1.00 92.94 191 THR A CA 1
ATOM 1505 C C . THR A 1 191 ? -0.150 1.670 7.145 1.00 92.94 191 THR A C 1
ATOM 1507 O O . THR A 1 191 ? -0.563 0.602 6.699 1.00 92.94 191 THR A O 1
ATOM 1510 N N . LEU A 1 192 ? 1.101 1.799 7.609 1.00 97.75 192 LEU A N 1
ATOM 1511 C CA . LEU A 1 192 ? 2.201 0.860 7.318 1.00 97.75 192 LEU A CA 1
ATOM 1512 C C . LEU A 1 192 ? 2.006 -0.540 7.907 1.00 97.75 192 LEU A C 1
ATOM 1514 O O . LEU A 1 192 ? 2.509 -1.528 7.366 1.00 97.75 192 LEU A O 1
ATOM 1518 N N . SER A 1 193 ? 1.323 -0.629 9.050 1.00 98.12 193 SER A N 1
ATOM 1519 C CA . SER A 1 193 ? 1.174 -1.891 9.782 1.00 98.12 193 SER A CA 1
ATOM 1520 C C . SER A 1 193 ? 0.472 -2.963 8.947 1.00 98.12 193 SER A C 1
ATOM 1522 O O . SER A 1 193 ? 0.868 -4.127 9.003 1.00 98.12 193 SER A O 1
ATOM 1524 N N . GLU A 1 194 ? -0.510 -2.591 8.123 1.00 98.12 194 GLU A N 1
ATOM 1525 C CA . GLU A 1 194 ? -1.274 -3.546 7.322 1.00 98.12 194 GLU A CA 1
ATOM 1526 C C . GLU A 1 194 ? -0.383 -4.287 6.321 1.00 98.12 194 GLU A C 1
ATOM 1528 O O . GLU A 1 194 ? -0.298 -5.516 6.362 1.00 98.12 194 GLU A O 1
ATOM 1533 N N . ASN A 1 195 ? 0.317 -3.569 5.438 1.00 98.38 195 ASN A N 1
ATOM 1534 C CA . ASN A 1 195 ? 1.108 -4.206 4.384 1.00 98.38 195 ASN A CA 1
ATOM 1535 C C . ASN A 1 195 ? 2.314 -4.973 4.938 1.00 98.38 195 ASN A C 1
ATOM 1537 O O . ASN A 1 195 ? 2.675 -6.018 4.393 1.00 98.38 195 ASN A O 1
ATOM 1541 N N . LEU A 1 196 ? 2.880 -4.537 6.066 1.00 98.75 196 LEU A N 1
ATOM 1542 C CA . LEU A 1 196 ? 3.904 -5.299 6.781 1.00 98.75 196 LEU A CA 1
ATOM 1543 C C . LEU A 1 196 ? 3.337 -6.593 7.391 1.00 98.75 196 LEU A C 1
ATOM 1545 O O . LEU A 1 196 ? 3.952 -7.653 7.271 1.00 98.75 196 LEU A O 1
ATOM 1549 N N . TYR A 1 197 ? 2.136 -6.570 7.972 1.00 98.50 197 TYR A N 1
ATOM 1550 C CA . TYR A 1 197 ? 1.487 -7.804 8.422 1.00 98.50 197 TYR A CA 1
ATOM 1551 C C . TYR A 1 197 ? 1.131 -8.738 7.264 1.00 98.50 197 TYR A C 1
ATOM 1553 O O . TYR A 1 197 ? 1.302 -9.953 7.384 1.00 98.50 197 TYR A O 1
ATOM 1561 N N . ARG A 1 198 ? 0.707 -8.195 6.119 1.00 97.75 198 ARG A N 1
ATOM 1562 C CA . ARG A 1 198 ? 0.484 -8.974 4.893 1.00 97.75 198 ARG A CA 1
ATOM 1563 C C . ARG A 1 198 ? 1.781 -9.622 4.398 1.00 97.75 198 ARG A C 1
ATOM 1565 O O . ARG A 1 198 ? 1.764 -10.800 4.050 1.00 97.75 198 ARG A O 1
ATOM 1572 N N . ALA A 1 199 ? 2.906 -8.904 4.443 1.00 98.38 199 ALA A N 1
ATOM 1573 C CA . ALA A 1 199 ? 4.222 -9.457 4.127 1.00 98.38 199 ALA A CA 1
ATOM 1574 C C . ALA A 1 199 ? 4.614 -10.594 5.086 1.00 98.38 199 ALA A C 1
ATOM 1576 O O . ALA A 1 199 ? 5.068 -11.644 4.631 1.00 98.38 199 ALA A O 1
ATOM 1577 N N . TRP A 1 200 ? 4.372 -10.443 6.394 1.00 98.00 200 TRP A N 1
ATOM 1578 C CA . TRP A 1 200 ? 4.562 -11.522 7.372 1.00 98.00 200 TRP A CA 1
ATOM 1579 C C . TRP A 1 200 ? 3.726 -12.760 7.037 1.00 98.00 200 TRP A C 1
ATOM 1581 O O . TRP A 1 200 ? 4.268 -13.859 6.994 1.00 98.00 200 TRP A O 1
ATOM 1591 N N . ILE A 1 201 ? 2.429 -12.598 6.765 1.00 95.31 201 ILE A N 1
ATOM 1592 C CA . ILE A 1 201 ? 1.539 -13.723 6.435 1.00 95.31 201 ILE A CA 1
ATOM 1593 C C . ILE A 1 201 ? 2.018 -14.442 5.166 1.00 95.31 201 ILE A C 1
ATOM 1595 O O . ILE A 1 201 ? 2.009 -15.671 5.118 1.00 95.31 201 ILE A O 1
ATOM 1599 N N . ALA A 1 202 ? 2.463 -13.688 4.156 1.00 95.00 202 ALA A N 1
ATOM 1600 C CA . ALA A 1 202 ? 2.868 -14.226 2.859 1.00 95.00 202 ALA A CA 1
ATOM 1601 C C . ALA A 1 202 ? 4.252 -14.904 2.843 1.00 95.00 202 ALA A C 1
ATOM 1603 O O . ALA A 1 202 ? 4.513 -15.702 1.941 1.00 95.00 202 ALA A O 1
ATOM 1604 N N . THR A 1 203 ? 5.141 -14.560 3.781 1.00 95.19 203 THR A N 1
ATOM 1605 C CA . THR A 1 203 ? 6.558 -14.989 3.764 1.00 95.19 203 THR A CA 1
ATOM 1606 C C . THR A 1 203 ? 6.994 -15.754 5.009 1.00 95.19 203 THR A C 1
ATOM 1608 O O . THR A 1 203 ? 7.913 -16.561 4.948 1.00 95.19 203 THR A O 1
ATOM 1611 N N . GLY A 1 204 ? 6.374 -15.479 6.154 1.00 95.06 204 GLY A N 1
ATOM 1612 C CA . GLY A 1 204 ? 6.801 -15.970 7.455 1.00 95.06 204 GLY A CA 1
ATOM 1613 C C . GLY A 1 204 ? 8.108 -15.402 7.991 1.00 95.06 204 GLY A C 1
ATOM 1614 O O . GLY A 1 204 ? 8.653 -15.961 8.939 1.00 95.06 204 GLY A O 1
ATOM 1615 N N . GLU A 1 205 ? 8.605 -14.285 7.454 1.00 96.00 205 GLU A N 1
ATOM 1616 C CA . GLU A 1 205 ? 9.805 -13.630 7.986 1.00 96.00 205 GLU A CA 1
ATOM 1617 C C . GLU A 1 205 ? 9.472 -12.689 9.163 1.00 96.00 205 GLU A C 1
ATOM 1619 O O . GLU A 1 205 ? 8.787 -11.677 8.963 1.00 96.00 205 GLU A O 1
ATOM 1624 N N . PRO A 1 206 ? 9.990 -12.938 10.387 1.00 96.38 206 PRO A N 1
ATOM 1625 C CA . PRO A 1 206 ? 9.619 -12.167 11.582 1.00 96.38 206 PRO A CA 1
ATOM 1626 C C . PRO A 1 206 ? 9.882 -10.662 11.479 1.00 96.38 206 PRO A C 1
ATOM 1628 O O . PRO A 1 206 ? 9.153 -9.884 12.092 1.00 96.38 206 PRO A O 1
ATOM 1631 N N . LEU A 1 207 ? 10.856 -10.262 10.651 1.00 97.88 207 LEU A N 1
ATOM 1632 C CA . LEU A 1 207 ? 11.168 -8.868 10.327 1.00 97.88 207 LEU A CA 1
ATOM 1633 C C . LEU A 1 207 ? 9.904 -8.050 10.030 1.00 97.88 207 LEU A C 1
ATOM 1635 O O . LEU A 1 207 ? 9.734 -6.966 10.583 1.00 97.88 207 LEU A O 1
ATOM 1639 N N . TYR A 1 208 ? 9.010 -8.568 9.182 1.00 98.62 208 TYR A N 1
ATOM 1640 C CA . TYR A 1 208 ? 7.822 -7.824 8.772 1.00 98.62 208 TYR A CA 1
ATOM 1641 C C . TYR A 1 208 ? 6.818 -7.681 9.914 1.00 98.62 208 TYR A C 1
ATOM 1643 O O . TYR A 1 208 ? 6.293 -6.595 10.133 1.00 98.62 208 TYR A O 1
ATOM 1651 N N . ARG A 1 209 ? 6.589 -8.748 10.690 1.00 97.94 209 ARG A N 1
ATOM 1652 C CA . ARG A 1 209 ? 5.690 -8.720 11.855 1.00 97.94 209 ARG A CA 1
ATOM 1653 C C . ARG A 1 209 ? 6.187 -7.737 12.906 1.00 97.94 209 ARG A C 1
ATOM 1655 O O . ARG A 1 209 ? 5.406 -6.967 13.456 1.00 97.94 209 ARG A O 1
ATOM 1662 N N . ASP A 1 210 ? 7.475 -7.800 13.216 1.00 98.19 210 ASP A N 1
ATOM 1663 C CA . ASP A 1 210 ? 8.058 -6.988 14.276 1.00 98.19 210 ASP A CA 1
ATOM 1664 C C . ASP A 1 210 ? 8.110 -5.518 13.863 1.00 98.19 210 ASP A C 1
ATOM 1666 O O . ASP A 1 210 ? 7.824 -4.648 14.683 1.00 98.19 210 ASP A O 1
ATOM 1670 N N . PHE A 1 211 ? 8.343 -5.233 12.577 1.00 98.62 211 PHE A N 1
ATOM 1671 C CA . PHE A 1 211 ? 8.247 -3.870 12.072 1.00 98.62 211 PHE A CA 1
ATOM 1672 C C . PHE A 1 211 ? 6.797 -3.375 11.965 1.00 98.62 211 PHE A C 1
ATOM 1674 O O . PHE A 1 211 ? 6.541 -2.217 12.276 1.00 98.62 211 PHE A O 1
ATOM 1681 N N . ALA A 1 212 ? 5.827 -4.234 11.626 1.00 98.50 212 ALA A N 1
ATOM 1682 C CA . ALA A 1 212 ? 4.404 -3.875 11.616 1.00 98.50 212 ALA A CA 1
ATOM 1683 C C . ALA A 1 212 ? 3.932 -3.353 12.982 1.00 98.50 212 ALA A C 1
ATOM 1685 O O . ALA A 1 212 ? 3.245 -2.336 13.046 1.00 98.50 212 ALA A O 1
ATOM 1686 N N . ARG A 1 213 ? 4.366 -4.004 14.072 1.00 97.81 213 ARG A N 1
ATOM 1687 C CA . ARG A 1 213 ? 4.052 -3.607 15.458 1.00 97.81 213 ARG A CA 1
ATOM 1688 C C . ARG A 1 213 ? 4.506 -2.191 15.801 1.00 97.81 213 ARG A C 1
ATOM 1690 O O . ARG A 1 213 ? 3.869 -1.531 16.615 1.00 97.81 213 ARG A O 1
ATOM 1697 N N . VAL A 1 214 ? 5.589 -1.710 15.187 1.00 97.69 214 VAL A N 1
ATOM 1698 C CA . VAL A 1 214 ? 6.067 -0.331 15.382 1.00 97.69 214 VAL A CA 1
ATOM 1699 C C . VAL A 1 214 ? 5.044 0.678 14.859 1.00 97.69 214 VAL A C 1
ATOM 1701 O O . VAL A 1 214 ? 4.912 1.756 15.426 1.00 97.69 214 VAL A O 1
ATOM 1704 N N . TRP A 1 215 ? 4.282 0.338 13.825 1.00 97.88 215 TRP A N 1
ATOM 1705 C CA . TRP A 1 215 ? 3.366 1.262 13.150 1.00 97.88 215 TRP A CA 1
ATOM 1706 C C . TRP A 1 215 ? 1.898 1.063 13.528 1.00 97.88 215 TRP A C 1
ATOM 1708 O O . TRP A 1 215 ? 1.010 1.609 12.876 1.00 97.88 215 TRP A O 1
ATOM 1718 N N . GLU A 1 216 ? 1.616 0.276 14.565 1.00 97.69 216 GLU A N 1
ATOM 1719 C CA . GLU A 1 216 ? 0.258 0.156 15.083 1.00 97.69 216 GLU A CA 1
ATOM 1720 C C . GLU A 1 216 ? -0.201 1.465 15.724 1.00 97.69 216 GLU A C 1
ATOM 1722 O O . GLU A 1 216 ? 0.441 1.984 16.640 1.00 97.69 216 GLU A O 1
ATOM 1727 N N . TYR A 1 217 ? -1.353 1.972 15.287 1.00 96.94 217 TYR A N 1
ATOM 1728 C CA . TYR A 1 217 ? -1.921 3.206 15.816 1.00 96.94 217 TYR A CA 1
ATOM 1729 C C . TYR A 1 217 ? -2.885 2.925 16.979 1.00 96.94 217 TYR A C 1
ATOM 1731 O O . TYR A 1 217 ? -4.039 3.357 16.982 1.00 96.94 217 TYR A O 1
ATOM 1739 N N . THR A 1 218 ? -2.414 2.178 17.984 1.00 95.50 218 THR A N 1
ATOM 1740 C CA . THR A 1 218 ? -3.272 1.661 19.064 1.00 95.50 218 THR A CA 1
ATOM 1741 C C . THR A 1 218 ? -4.035 2.760 19.790 1.00 95.50 218 THR A C 1
ATOM 1743 O O . THR A 1 218 ? -5.210 2.578 20.066 1.00 95.50 218 THR A O 1
ATOM 1746 N N . GLU A 1 219 ? -3.423 3.924 20.033 1.00 93.12 219 GLU A N 1
ATOM 1747 C CA . GLU A 1 219 ? -4.089 5.036 20.726 1.00 93.12 219 GLU A CA 1
ATOM 1748 C C . GLU A 1 219 ? -5.354 5.529 19.996 1.00 93.12 219 GLU A C 1
ATOM 1750 O O . GLU A 1 219 ? -6.357 5.835 20.645 1.00 93.12 219 GLU A O 1
ATOM 1755 N N . TYR A 1 220 ? -5.326 5.577 18.658 1.00 95.31 220 TYR A N 1
ATOM 1756 C CA . TYR A 1 220 ? -6.480 5.940 17.832 1.00 95.31 220 TYR A CA 1
ATOM 1757 C C . TYR A 1 220 ? -7.502 4.803 17.768 1.00 95.31 220 TYR A C 1
ATOM 1759 O O . TYR A 1 220 ? -8.690 5.019 17.999 1.00 95.31 220 TYR A O 1
ATOM 1767 N N . TRP A 1 221 ? -7.052 3.565 17.546 1.00 97.44 221 TRP A N 1
ATOM 1768 C CA . TRP A 1 221 ? -7.943 2.399 17.500 1.00 97.44 221 TRP A CA 1
ATOM 1769 C C . TRP A 1 221 ? -8.667 2.162 18.835 1.00 97.44 221 TRP A C 1
ATOM 1771 O O . TRP A 1 221 ? -9.843 1.792 18.865 1.00 97.44 221 TRP A O 1
ATOM 1781 N N . ASP A 1 222 ? -7.985 2.401 19.955 1.00 95.50 222 ASP A N 1
ATOM 1782 C CA . ASP A 1 222 ? -8.558 2.257 21.287 1.00 95.50 222 ASP A CA 1
ATOM 1783 C C . ASP A 1 222 ? -9.604 3.317 21.603 1.00 95.50 222 ASP A C 1
ATOM 1785 O O . ASP A 1 222 ? -10.506 3.028 22.385 1.00 95.50 222 ASP A O 1
ATOM 1789 N N . ALA A 1 223 ? -9.542 4.499 20.983 1.00 94.88 223 ALA A N 1
ATOM 1790 C CA . ALA A 1 223 ? -10.586 5.501 21.151 1.00 94.88 223 ALA A CA 1
ATOM 1791 C C . ALA A 1 223 ? -11.953 4.940 20.721 1.00 94.88 223 ALA A C 1
ATOM 1793 O O . ALA A 1 223 ? -12.911 5.027 21.485 1.00 94.88 223 ALA A O 1
ATOM 1794 N N . PHE A 1 224 ? -12.026 4.235 19.584 1.00 96.81 224 PHE A N 1
ATOM 1795 C CA . PHE A 1 224 ? -13.250 3.536 19.173 1.00 96.81 224 PHE A CA 1
ATOM 1796 C C . PHE A 1 224 ? -13.625 2.403 20.128 1.00 96.81 224 PHE A C 1
ATOM 1798 O O . PHE A 1 224 ? -14.777 2.288 20.543 1.00 96.81 224 PHE A O 1
ATOM 1805 N N . ARG A 1 225 ? -12.652 1.563 20.506 1.00 96.94 225 ARG A N 1
ATOM 1806 C CA . ARG A 1 225 ? -12.871 0.428 21.420 1.00 96.94 225 ARG A CA 1
ATOM 1807 C C . ARG A 1 225 ? -13.492 0.867 22.748 1.00 96.94 225 ARG A C 1
ATOM 1809 O O . ARG A 1 225 ? -14.323 0.147 23.297 1.00 96.94 225 ARG A O 1
ATOM 1816 N N . GLU A 1 226 ? -13.035 1.998 23.269 1.00 95.44 226 GLU A N 1
ATOM 1817 C CA . GLU A 1 226 ? -13.424 2.570 24.559 1.00 95.44 226 GLU A CA 1
ATOM 1818 C C . GLU A 1 226 ? -14.643 3.495 24.454 1.00 95.44 226 GLU A C 1
ATOM 1820 O O . GLU A 1 226 ? -15.116 3.982 25.476 1.00 95.44 226 GLU A O 1
ATOM 1825 N N . GLY A 1 227 ? -15.162 3.741 23.246 1.00 93.50 227 GLY A N 1
ATOM 1826 C CA . GLY A 1 227 ? -16.269 4.672 23.026 1.00 93.50 227 GLY A CA 1
ATOM 1827 C C . GLY A 1 227 ? -15.903 6.132 23.309 1.00 93.50 227 GLY A C 1
ATOM 1828 O O . GLY A 1 227 ? -16.780 6.927 23.639 1.00 93.50 227 GLY A O 1
ATOM 1829 N N . ARG A 1 228 ? -14.616 6.489 23.212 1.00 91.94 228 ARG A N 1
ATOM 1830 C CA . ARG A 1 228 ? -14.153 7.874 23.347 1.00 91.94 228 ARG A CA 1
ATOM 1831 C C . ARG A 1 228 ? -14.525 8.678 22.104 1.00 91.94 228 ARG A C 1
ATOM 1833 O O . ARG A 1 228 ? -14.484 8.174 20.984 1.00 91.94 228 ARG A O 1
ATOM 1840 N N . ASP A 1 229 ? -14.823 9.956 22.313 1.00 90.31 229 ASP A N 1
ATOM 1841 C CA . ASP A 1 229 ? -14.942 10.918 21.221 1.00 90.31 229 ASP A CA 1
ATOM 1842 C C . ASP A 1 229 ? -13.569 11.121 20.565 1.00 90.31 229 ASP A C 1
ATOM 1844 O O . ASP A 1 229 ? -12.648 11.654 21.189 1.00 90.31 229 ASP A O 1
ATOM 1848 N N . ILE A 1 230 ? -13.434 10.704 19.304 1.00 91.12 230 ILE A N 1
ATOM 1849 C CA . ILE A 1 230 ? -12.194 10.853 18.534 1.00 91.12 230 ILE A CA 1
ATOM 1850 C C . ILE A 1 230 ? -11.850 12.325 18.252 1.00 91.12 230 ILE A C 1
ATOM 1852 O O . ILE A 1 230 ? -10.691 12.626 17.987 1.00 91.12 230 ILE A O 1
ATOM 1856 N N . HIS A 1 231 ? -12.806 13.253 18.357 1.00 90.19 231 HIS A N 1
ATOM 1857 C CA . HIS A 1 231 ? -12.581 14.705 18.277 1.00 90.19 231 HIS A CA 1
ATOM 1858 C C . HIS A 1 231 ? -12.460 15.363 19.667 1.00 90.19 231 HIS A C 1
ATOM 1860 O O . HIS A 1 231 ? -12.288 16.584 19.809 1.00 90.19 231 HIS A O 1
ATOM 1866 N N . GLY A 1 232 ? -12.528 14.541 20.717 1.00 87.25 232 GLY A N 1
ATOM 1867 C CA . GLY A 1 232 ? -12.373 14.933 22.106 1.00 87.25 232 GLY A CA 1
ATOM 1868 C C . GLY A 1 232 ? -10.951 15.386 22.446 1.00 87.25 232 GLY A C 1
ATOM 1869 O O . GLY A 1 232 ? -10.040 15.411 21.617 1.00 87.25 232 GLY A O 1
ATOM 1870 N N . LYS A 1 233 ? -10.749 15.775 23.710 1.00 87.12 233 LYS A N 1
ATOM 1871 C CA . LYS A 1 233 ? -9.401 16.055 24.220 1.00 87.12 233 LYS A CA 1
ATOM 1872 C C . LYS A 1 233 ? -8.619 14.746 24.341 1.00 87.12 233 LYS A C 1
ATOM 1874 O O . LYS A 1 233 ? -9.089 13.793 24.959 1.00 87.12 233 LYS A O 1
ATOM 1879 N N . LEU A 1 234 ? -7.414 14.731 23.788 1.00 83.06 234 LEU A N 1
ATOM 1880 C CA . LEU A 1 234 ? -6.441 13.658 23.960 1.00 83.06 234 LEU A CA 1
ATOM 1881 C C . LEU A 1 234 ? -5.829 13.693 25.371 1.00 83.06 234 LEU A C 1
ATOM 1883 O O . LEU A 1 234 ? -5.889 14.735 26.032 1.00 83.06 234 LEU A O 1
ATOM 1887 N N . PRO A 1 235 ? -5.177 12.605 25.831 1.00 75.94 235 PRO A N 1
ATOM 1888 C CA . PRO A 1 235 ? -4.509 12.568 27.138 1.00 75.94 235 PRO A CA 1
ATOM 1889 C C . PRO A 1 235 ? -3.465 13.677 27.340 1.00 75.94 235 PRO A C 1
ATOM 1891 O O . PRO A 1 235 ? -3.260 14.145 28.453 1.00 75.94 235 PRO A O 1
ATOM 1894 N N . ASN A 1 236 ? -2.841 14.145 26.256 1.00 80.00 236 ASN A N 1
ATOM 1895 C CA . ASN A 1 236 ? -1.889 15.261 26.264 1.00 80.00 236 ASN A CA 1
ATOM 1896 C C . ASN A 1 236 ? -2.555 16.656 26.223 1.00 80.00 236 ASN A C 1
ATOM 1898 O O . ASN A 1 236 ? -1.875 17.658 26.013 1.00 80.00 236 ASN A O 1
ATOM 1902 N N . GLY A 1 237 ? -3.882 16.728 26.351 1.00 83.31 237 GLY A N 1
ATOM 1903 C CA . GLY A 1 237 ? -4.666 17.963 26.342 1.00 83.31 237 GLY A CA 1
ATOM 1904 C C . GLY A 1 237 ? -4.952 18.554 24.957 1.00 83.31 237 GLY A C 1
ATOM 1905 O O . GLY A 1 237 ? -5.769 19.474 24.861 1.00 83.31 237 GLY A O 1
ATOM 1906 N N . LYS A 1 238 ? -4.340 18.036 23.881 1.00 84.31 238 LYS A N 1
ATOM 1907 C CA . LYS A 1 238 ? -4.590 18.502 22.507 1.00 84.31 238 LYS A CA 1
ATOM 1908 C C . LYS A 1 238 ? -5.958 18.039 22.000 1.00 84.31 238 LYS A C 1
ATOM 1910 O O . LYS A 1 238 ? -6.542 17.090 22.517 1.00 84.31 238 LYS A O 1
ATOM 1915 N N . ARG A 1 239 ? -6.459 18.698 20.956 1.00 85.62 239 ARG A N 1
ATOM 1916 C CA . ARG A 1 239 ? -7.624 18.261 20.172 1.00 85.62 239 ARG A CA 1
ATOM 1917 C C . ARG A 1 239 ? -7.215 18.065 18.721 1.00 85.62 239 ARG A C 1
ATOM 1919 O O . ARG A 1 239 ? -6.386 18.823 18.219 1.00 85.62 239 ARG A O 1
ATOM 1926 N N . VAL A 1 240 ? -7.835 17.095 18.057 1.00 86.31 240 VAL A N 1
ATOM 1927 C CA . VAL A 1 240 ? -7.703 16.890 16.611 1.00 86.31 240 VAL A CA 1
ATOM 1928 C C . VAL A 1 240 ? -9.040 17.250 15.966 1.00 86.31 240 VAL A C 1
ATOM 1930 O O . VAL A 1 240 ? -9.999 16.486 16.084 1.00 86.31 240 VAL A O 1
ATOM 1933 N N . PRO A 1 241 ? -9.151 18.436 15.339 1.00 83.38 241 PRO A N 1
ATOM 1934 C CA . PRO A 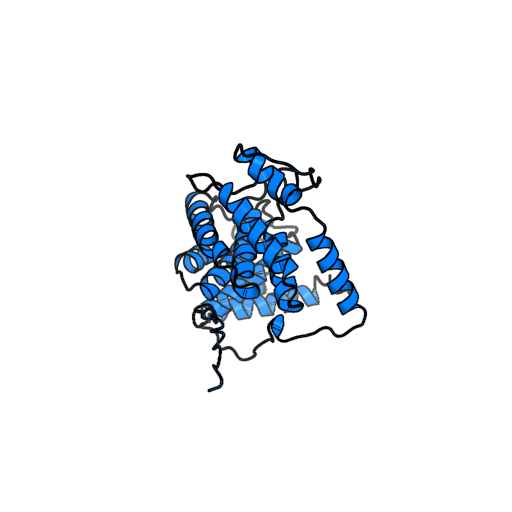1 241 ? -10.435 18.929 14.846 1.00 83.38 241 PRO A CA 1
ATOM 1935 C C . PRO A 1 241 ? -10.950 18.111 13.660 1.00 83.38 241 PRO A C 1
ATOM 1937 O O . PRO A 1 241 ? -12.155 17.965 13.497 1.00 83.38 241 PRO A O 1
ATOM 1940 N N . ALA A 1 242 ? -10.046 17.552 12.857 1.00 89.00 242 ALA A N 1
ATOM 1941 C CA . ALA A 1 242 ? -10.383 16.754 11.693 1.00 89.00 242 ALA A CA 1
ATOM 1942 C C . ALA A 1 242 ? -9.325 15.679 11.446 1.00 89.00 242 ALA A C 1
ATOM 1944 O O . ALA A 1 242 ? -8.143 15.860 11.748 1.00 89.00 242 ALA A O 1
ATOM 1945 N N . TYR A 1 243 ? -9.772 14.582 10.848 1.00 92.44 243 TYR A N 1
ATOM 1946 C CA . TYR A 1 243 ? -8.930 13.488 10.393 1.00 92.44 243 TYR A CA 1
ATOM 1947 C C . TYR A 1 243 ? -8.998 13.395 8.874 1.00 92.44 243 TYR A C 1
ATOM 1949 O O . TYR A 1 243 ? -10.050 13.617 8.278 1.00 92.44 243 TYR A O 1
ATOM 1957 N N . HIS A 1 244 ? -7.883 13.035 8.240 1.00 92.06 244 HIS A N 1
ATOM 1958 C CA . HIS A 1 244 ? -7.893 12.724 6.816 1.00 92.06 244 HIS A CA 1
ATOM 1959 C C . HIS A 1 244 ? -8.618 11.388 6.603 1.00 92.06 244 HIS A C 1
ATOM 1961 O O . HIS A 1 244 ? -8.098 10.346 7.015 1.00 92.06 244 HIS A O 1
ATOM 1967 N N . ALA A 1 245 ? -9.817 11.431 6.009 1.00 92.62 245 ALA A N 1
ATOM 1968 C CA . ALA A 1 245 ? -10.752 10.305 5.961 1.00 92.62 245 ALA A CA 1
ATOM 1969 C C . ALA A 1 245 ? -10.130 9.041 5.352 1.00 92.62 245 ALA A C 1
ATOM 1971 O O . ALA A 1 245 ? -10.127 7.996 5.997 1.00 92.62 245 ALA A O 1
ATOM 1972 N N . TYR A 1 246 ? -9.515 9.148 4.168 1.00 91.44 246 TYR A N 1
ATOM 1973 C CA . TYR A 1 246 ? -8.860 8.018 3.496 1.00 91.44 246 TYR A CA 1
ATOM 1974 C C . TYR A 1 246 ? -7.880 7.293 4.431 1.00 91.44 246 TYR A C 1
ATOM 1976 O O . TYR A 1 246 ? -7.982 6.092 4.666 1.00 91.44 246 TYR A O 1
ATOM 1984 N N . SER A 1 247 ? -6.950 8.031 5.021 1.00 90.50 247 SER A N 1
ATOM 1985 C CA . SER A 1 247 ? -5.815 7.459 5.743 1.00 90.50 247 SER A CA 1
ATOM 1986 C C . SER A 1 247 ? -6.246 6.938 7.124 1.00 90.50 247 SER A C 1
ATOM 1988 O O . SER A 1 247 ? -5.779 5.884 7.565 1.00 90.50 247 SER A O 1
ATOM 1990 N N . HIS A 1 248 ? -7.169 7.638 7.793 1.00 94.62 248 HIS A N 1
ATOM 1991 C CA . HIS A 1 248 ? -7.664 7.257 9.120 1.00 94.62 248 HIS A CA 1
ATOM 1992 C C . HIS A 1 248 ? -8.701 6.134 9.080 1.00 94.62 248 HIS A C 1
ATOM 1994 O O . HIS A 1 248 ? -8.800 5.373 10.037 1.00 94.62 248 HIS A O 1
ATOM 2000 N N . VAL A 1 249 ? -9.424 5.962 7.973 1.00 95.12 249 VAL A N 1
ATOM 2001 C CA . VAL A 1 249 ? -10.216 4.745 7.757 1.00 95.12 249 VAL A CA 1
ATOM 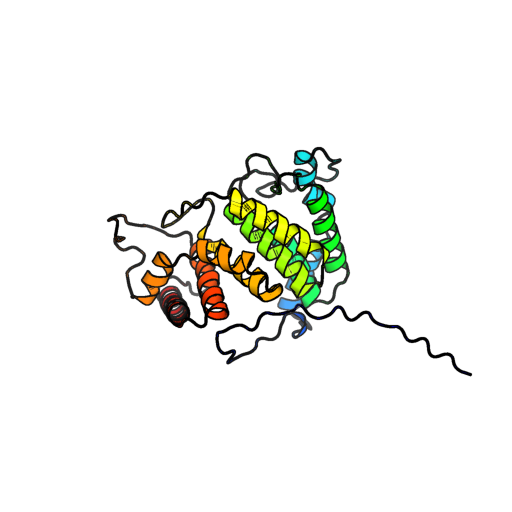2002 C C . VAL A 1 249 ? -9.284 3.577 7.422 1.00 95.12 249 VAL A C 1
ATOM 2004 O O . VAL A 1 249 ? -9.388 2.516 8.036 1.00 95.12 249 VAL A O 1
ATOM 2007 N N . ASN A 1 250 ? -8.301 3.778 6.537 1.00 94.19 250 ASN A N 1
ATOM 2008 C CA . ASN A 1 250 ? -7.362 2.724 6.132 1.00 94.19 250 ASN A CA 1
ATOM 2009 C C . ASN A 1 250 ? -6.543 2.146 7.294 1.00 94.19 250 ASN A C 1
ATOM 2011 O O . ASN A 1 250 ? -6.250 0.953 7.294 1.00 94.19 250 ASN A O 1
ATOM 2015 N N . THR A 1 251 ? -6.204 2.937 8.319 1.00 96.62 251 THR A N 1
ATOM 2016 C CA . THR A 1 251 ? -5.472 2.415 9.491 1.00 96.62 251 THR A CA 1
ATOM 2017 C C . THR A 1 251 ? -6.210 1.273 10.209 1.00 96.62 251 THR A C 1
ATOM 2019 O O . THR A 1 251 ? -5.577 0.416 10.827 1.00 96.62 251 THR A O 1
ATOM 2022 N N . LEU A 1 252 ? -7.541 1.189 10.079 1.00 97.88 252 LEU A N 1
ATOM 2023 C CA . LEU A 1 252 ? -8.337 0.090 10.635 1.00 97.88 252 LEU A CA 1
ATOM 2024 C C . LEU A 1 252 ? -8.040 -1.251 9.940 1.00 97.88 252 LEU A C 1
ATOM 2026 O O . LEU A 1 252 ? -8.174 -2.301 10.571 1.00 97.88 252 LEU A O 1
ATOM 2030 N N . GLY A 1 253 ? -7.558 -1.233 8.691 1.00 97.56 253 GLY A N 1
ATOM 2031 C CA . GLY A 1 253 ? -6.992 -2.406 8.017 1.00 97.56 253 GLY A CA 1
ATOM 2032 C C . GLY A 1 253 ? -5.761 -2.951 8.750 1.00 97.56 253 GLY A C 1
ATOM 2033 O O . GLY A 1 253 ? -5.625 -4.163 8.933 1.00 97.56 253 GLY A O 1
ATOM 2034 N N . GLY A 1 254 ? -4.933 -2.061 9.305 1.00 97.75 254 GLY A N 1
ATOM 2035 C CA . GLY A 1 254 ? -3.826 -2.406 10.200 1.00 97.75 254 GLY A CA 1
ATOM 2036 C C . GLY A 1 254 ? -4.293 -3.099 11.482 1.00 97.75 254 GLY A C 1
ATOM 2037 O O . GLY A 1 254 ? -3.751 -4.142 11.852 1.00 97.75 254 GLY A O 1
ATOM 2038 N N . ALA A 1 255 ? -5.355 -2.594 12.118 1.00 98.25 255 ALA A N 1
ATOM 2039 C CA . ALA A 1 255 ? -5.961 -3.240 13.285 1.00 98.25 255 ALA A CA 1
ATOM 2040 C C . ALA A 1 255 ? -6.538 -4.628 12.942 1.00 98.25 255 ALA A C 1
ATOM 2042 O O . ALA A 1 255 ? -6.335 -5.593 13.684 1.00 98.25 255 ALA A O 1
ATOM 2043 N N . ALA A 1 256 ? -7.210 -4.770 11.796 1.00 97.00 256 ALA A N 1
ATOM 2044 C CA . ALA A 1 256 ? -7.709 -6.061 11.327 1.00 97.00 256 ALA A CA 1
ATOM 2045 C C . ALA A 1 256 ? -6.565 -7.056 11.055 1.00 97.00 256 ALA A C 1
ATOM 2047 O O . ALA A 1 256 ? -6.638 -8.217 11.465 1.00 97.00 256 ALA A O 1
ATOM 2048 N N . ALA A 1 257 ? -5.473 -6.608 10.432 1.00 96.75 257 ALA A N 1
ATOM 2049 C CA . ALA A 1 257 ? -4.288 -7.429 10.208 1.00 96.75 257 ALA A CA 1
ATOM 2050 C C . ALA A 1 257 ? -3.611 -7.837 11.531 1.00 96.75 257 ALA A C 1
ATOM 2052 O O . ALA A 1 257 ? -3.262 -9.008 11.712 1.00 96.75 257 ALA A O 1
ATOM 2053 N N . ALA A 1 258 ? -3.518 -6.921 12.501 1.00 97.50 258 ALA A N 1
ATOM 2054 C CA . ALA A 1 258 ? -3.025 -7.216 13.845 1.00 97.50 258 ALA A CA 1
ATOM 2055 C C . ALA A 1 258 ? -3.894 -8.271 14.549 1.00 97.50 258 ALA A C 1
ATOM 2057 O O . ALA A 1 258 ? -3.362 -9.200 15.166 1.00 97.50 258 ALA A O 1
ATOM 2058 N N . TYR A 1 259 ? -5.226 -8.200 14.414 1.00 96.81 259 TYR A N 1
ATOM 2059 C CA . TYR A 1 259 ? -6.126 -9.245 14.909 1.00 96.81 259 TYR A CA 1
ATOM 2060 C C . TYR A 1 259 ? -5.819 -10.601 14.268 1.00 96.81 259 TYR A C 1
ATOM 2062 O O . TYR A 1 259 ? -5.609 -11.570 14.996 1.00 96.81 259 TYR A O 1
ATOM 2070 N N . ARG A 1 260 ? -5.727 -10.672 12.933 1.00 93.81 260 ARG A N 1
ATOM 2071 C CA . ARG A 1 260 ? -5.430 -11.918 12.198 1.00 93.81 260 ARG A CA 1
ATOM 2072 C C . ARG A 1 260 ? -4.130 -12.573 12.668 1.00 93.81 260 ARG A C 1
ATOM 2074 O O . ARG A 1 260 ? -4.083 -13.774 12.942 1.00 93.81 260 ARG A O 1
ATOM 2081 N N . VAL A 1 261 ? -3.082 -11.769 12.838 1.00 94.88 261 VAL A N 1
ATOM 2082 C CA . VAL A 1 261 ? -1.748 -12.244 13.231 1.00 94.88 261 VAL A CA 1
ATOM 2083 C C . VAL A 1 261 ? -1.669 -12.643 14.706 1.00 94.88 261 VAL A C 1
ATOM 2085 O O . VAL A 1 261 ? -0.954 -13.587 15.047 1.00 94.88 261 VAL A O 1
ATOM 2088 N N . THR A 1 262 ? -2.378 -11.949 15.599 1.00 95.06 262 THR A N 1
ATOM 2089 C CA . THR A 1 262 ? -2.222 -12.138 17.055 1.00 95.06 262 THR A CA 1
ATOM 2090 C C . THR A 1 262 ? -3.338 -12.941 17.716 1.00 95.06 262 THR A C 1
ATOM 2092 O O . THR A 1 262 ? -3.104 -13.537 18.764 1.00 95.06 262 THR A O 1
ATOM 2095 N N . GLY A 1 263 ? -4.544 -12.947 17.145 1.00 94.75 263 GLY A N 1
ATOM 2096 C CA . GLY A 1 263 ? -5.767 -13.428 17.790 1.00 94.75 263 GLY A CA 1
ATOM 2097 C C . GLY A 1 263 ? -6.293 -12.508 18.904 1.00 94.75 263 GLY A C 1
ATOM 2098 O O . GLY A 1 263 ? -7.286 -12.838 19.555 1.00 94.75 263 GLY A O 1
ATOM 2099 N N . ASN A 1 264 ? -5.666 -11.349 19.149 1.00 96.12 264 ASN A N 1
ATOM 2100 C CA . ASN A 1 264 ? -6.042 -10.479 20.260 1.00 96.12 264 ASN A CA 1
ATOM 2101 C C . ASN A 1 264 ? -7.376 -9.767 19.985 1.00 96.12 264 ASN A C 1
ATOM 2103 O O . ASN A 1 264 ? -7.466 -8.847 19.170 1.00 96.12 264 ASN A O 1
ATOM 2107 N N . ARG A 1 265 ? -8.413 -10.150 20.740 1.00 96.38 265 ARG A N 1
ATOM 2108 C CA . ARG A 1 265 ? -9.778 -9.610 20.618 1.00 96.38 265 ARG A CA 1
ATOM 2109 C C . ARG A 1 265 ? -9.883 -8.100 20.867 1.00 96.38 265 ARG A C 1
ATOM 2111 O O . ARG A 1 265 ? -10.917 -7.526 20.541 1.00 96.38 265 ARG A O 1
ATOM 2118 N N . ARG A 1 266 ? -8.855 -7.441 21.422 1.00 97.31 266 ARG A N 1
ATOM 2119 C CA . ARG A 1 266 ? -8.781 -5.970 21.502 1.00 97.31 266 ARG A CA 1
ATOM 2120 C C . ARG A 1 266 ? -8.955 -5.334 20.126 1.00 97.31 266 ARG A C 1
ATOM 2122 O O . ARG A 1 266 ? -9.809 -4.465 19.991 1.00 97.31 266 ARG A O 1
ATOM 2129 N N . TYR A 1 267 ? -8.195 -5.795 19.133 1.00 98.06 267 TYR A N 1
ATOM 2130 C CA . TYR A 1 267 ? -8.233 -5.242 17.781 1.00 98.06 267 TYR A CA 1
ATOM 2131 C C . TYR A 1 267 ? -9.573 -5.519 17.099 1.00 98.06 267 TYR A C 1
ATOM 2133 O O . TYR A 1 267 ? -10.150 -4.612 16.515 1.00 98.06 267 TYR A O 1
ATOM 2141 N N . LEU A 1 268 ? -10.122 -6.732 17.264 1.00 96.81 268 LEU A N 1
ATOM 2142 C CA . LEU A 1 268 ? -11.459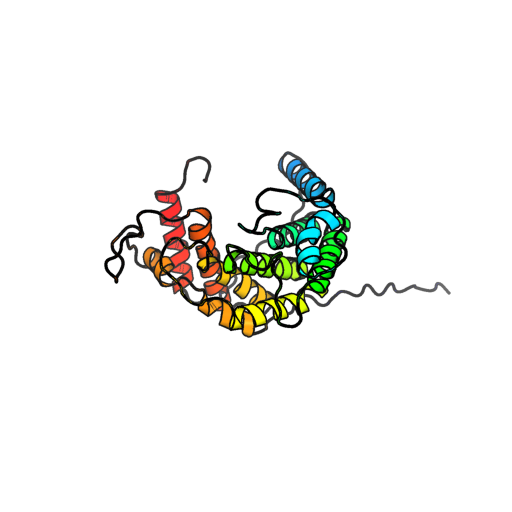 -7.067 16.761 1.00 96.81 268 LEU A CA 1
ATOM 2143 C C . LEU A 1 268 ? -12.532 -6.132 17.340 1.00 96.81 268 LEU A C 1
ATOM 2145 O O . LEU A 1 268 ? -13.368 -5.613 16.610 1.00 96.81 268 LEU A O 1
ATOM 2149 N N . ARG A 1 269 ? -12.504 -5.878 18.654 1.00 98.12 269 ARG A N 1
ATOM 2150 C CA . ARG A 1 269 ? -13.440 -4.929 19.274 1.00 98.12 269 ARG A CA 1
ATOM 2151 C C . ARG A 1 269 ? -13.254 -3.510 18.741 1.00 98.12 269 ARG A C 1
ATOM 2153 O O . ARG A 1 269 ? -14.252 -2.833 18.535 1.00 98.12 269 ARG A O 1
ATOM 2160 N N . ALA A 1 270 ? -12.014 -3.073 18.520 1.00 98.25 270 ALA A N 1
ATOM 2161 C CA . ALA A 1 270 ? -11.731 -1.753 17.963 1.00 98.25 270 ALA A CA 1
ATOM 2162 C C . ALA A 1 270 ? -12.335 -1.587 16.560 1.00 98.25 270 ALA A C 1
ATOM 2164 O O . ALA A 1 270 ? -13.078 -0.636 16.344 1.00 98.25 270 ALA A O 1
ATOM 2165 N N . ILE A 1 271 ? -12.098 -2.531 15.639 1.00 97.94 271 ILE A N 1
ATOM 2166 C CA . ILE A 1 271 ? -12.620 -2.435 14.264 1.00 97.94 271 ILE A CA 1
ATOM 2167 C C . ILE A 1 271 ? -14.148 -2.538 14.199 1.00 97.94 271 ILE A C 1
ATOM 2169 O O . ILE A 1 271 ? -14.754 -1.837 13.398 1.00 97.94 271 ILE A O 1
ATOM 2173 N N . LEU A 1 272 ? -14.784 -3.341 15.065 1.00 97.94 272 LEU A N 1
ATOM 2174 C CA . LEU A 1 272 ? -16.249 -3.410 15.141 1.00 97.94 272 LEU A CA 1
ATOM 2175 C C . LEU A 1 272 ? -16.844 -2.075 15.607 1.00 97.94 272 LEU A C 1
ATOM 2177 O O . LEU A 1 272 ? -17.739 -1.540 14.966 1.00 97.94 272 LEU A O 1
ATOM 2181 N N . ARG A 1 273 ? -16.296 -1.489 16.680 1.00 98.31 273 ARG A N 1
ATOM 2182 C CA . ARG A 1 273 ? -16.757 -0.183 17.180 1.00 98.31 273 ARG A CA 1
ATOM 2183 C C . ARG A 1 273 ? -16.476 0.955 16.204 1.00 98.31 273 ARG A C 1
ATOM 2185 O O . ARG A 1 273 ? -17.287 1.869 16.097 1.00 98.31 273 ARG A O 1
ATOM 2192 N N . ALA A 1 274 ? -15.347 0.902 15.503 1.00 97.75 274 ALA A N 1
ATOM 2193 C CA . ALA A 1 274 ? -15.017 1.878 14.476 1.00 97.75 274 ALA A CA 1
ATOM 2194 C C . ALA A 1 274 ? -15.991 1.789 13.295 1.00 97.75 274 ALA A C 1
ATOM 2196 O O . ALA A 1 274 ? -16.482 2.820 12.849 1.00 97.75 274 ALA A O 1
ATOM 2197 N N . TYR A 1 275 ? -16.326 0.577 12.839 1.00 97.19 275 TYR A N 1
ATOM 2198 C CA . TYR A 1 275 ? -17.337 0.366 11.803 1.00 97.19 275 TYR A CA 1
ATOM 2199 C C . TYR A 1 275 ? -18.697 0.943 12.215 1.00 97.19 275 TYR A C 1
ATOM 2201 O O . TYR A 1 275 ? -19.247 1.759 11.478 1.00 97.19 275 TYR A O 1
ATOM 2209 N N . ASP A 1 276 ? -19.192 0.598 13.411 1.00 97.44 276 ASP A N 1
ATOM 2210 C CA . ASP A 1 276 ? -20.470 1.111 13.927 1.00 97.44 276 ASP A CA 1
ATOM 2211 C C . ASP A 1 276 ? -20.482 2.648 13.973 1.00 97.44 276 ASP A C 1
ATOM 2213 O O . ASP A 1 276 ? -21.443 3.288 13.546 1.00 97.44 276 ASP A O 1
ATOM 2217 N N . TYR A 1 277 ? -19.396 3.254 14.468 1.00 96.69 277 TYR A N 1
ATOM 2218 C CA . TYR A 1 277 ? -19.258 4.707 14.538 1.00 96.69 277 TYR A CA 1
ATOM 2219 C C . TYR A 1 277 ? -19.263 5.353 13.149 1.00 96.69 277 TYR A C 1
ATOM 2221 O O . TYR A 1 277 ? -20.013 6.302 12.923 1.00 96.69 277 TYR A O 1
ATOM 2229 N N . LEU A 1 278 ? -18.434 4.854 12.226 1.00 95.44 278 LEU A N 1
ATOM 2230 C CA . LEU A 1 278 ? -18.292 5.428 10.888 1.00 95.44 278 LEU A CA 1
ATOM 2231 C C . LEU A 1 278 ? -19.608 5.338 10.115 1.00 95.44 278 LEU A C 1
ATOM 2233 O O . LEU A 1 278 ? -20.041 6.339 9.553 1.00 95.44 278 LEU A O 1
ATOM 2237 N N . GLN A 1 279 ? -20.290 4.193 10.166 1.00 95.88 279 GLN A N 1
ATOM 2238 C CA . GLN A 1 279 ? -21.590 4.027 9.515 1.00 95.88 279 GLN A CA 1
ATOM 2239 C C . GLN A 1 279 ? -22.654 4.954 10.100 1.00 95.88 279 GLN A C 1
ATOM 2241 O O . GLN A 1 279 ? -23.417 5.573 9.366 1.00 95.88 279 GLN A O 1
ATOM 2246 N N . ALA A 1 280 ? -22.693 5.092 11.426 1.00 95.75 280 ALA A N 1
ATOM 2247 C CA . ALA A 1 280 ? -23.703 5.913 12.078 1.00 95.75 280 ALA A CA 1
ATOM 2248 C C . ALA A 1 280 ? -23.460 7.423 11.930 1.00 95.75 280 ALA A C 1
ATOM 2250 O O . ALA A 1 280 ? -24.399 8.200 12.107 1.00 95.75 280 ALA A O 1
ATOM 2251 N N . ARG A 1 281 ? -22.210 7.861 11.712 1.00 93.44 281 ARG A N 1
ATOM 2252 C CA . ARG A 1 281 ? -21.822 9.274 11.887 1.00 93.44 281 ARG A CA 1
ATOM 2253 C C . ARG A 1 281 ? -21.062 9.895 10.728 1.00 93.44 281 ARG A C 1
ATOM 2255 O O . ARG A 1 281 ? -21.002 11.118 10.685 1.00 93.44 281 ARG A O 1
ATOM 2262 N N . GLN A 1 282 ? -20.416 9.108 9.878 1.00 93.06 282 GLN A N 1
ATOM 2263 C CA . GLN A 1 282 ? -19.430 9.585 8.900 1.00 93.06 282 GLN A CA 1
ATOM 2264 C C . GLN A 1 282 ? -19.643 8.987 7.503 1.00 93.06 282 GLN A C 1
ATOM 2266 O O . GLN A 1 282 ? -18.761 9.119 6.665 1.00 93.06 282 GLN A O 1
ATOM 2271 N N . CYS A 1 283 ? -20.782 8.332 7.260 1.00 95.19 283 CYS A N 1
ATOM 2272 C CA . CYS A 1 283 ? -21.104 7.734 5.971 1.00 95.19 283 CYS A CA 1
ATOM 2273 C C . CYS A 1 283 ? -22.294 8.448 5.323 1.00 95.19 283 CYS A C 1
ATOM 2275 O O . CYS A 1 283 ? -23.351 8.615 5.938 1.00 95.19 283 CYS A O 1
ATOM 2277 N N . PHE A 1 284 ? -22.116 8.882 4.079 1.00 95.00 284 PHE A N 1
ATOM 2278 C CA . PHE A 1 284 ? -23.176 9.450 3.255 1.00 95.00 284 PHE A CA 1
ATOM 2279 C C . PHE A 1 284 ? -24.012 8.348 2.593 1.00 95.00 284 PHE A C 1
ATOM 2281 O O . PHE A 1 284 ? -23.607 7.193 2.502 1.00 95.00 284 PHE A O 1
ATOM 2288 N N . ALA A 1 285 ? -25.176 8.712 2.044 1.00 95.88 285 ALA A N 1
ATOM 2289 C CA . ALA A 1 285 ? -26.079 7.763 1.381 1.00 95.88 285 ALA A CA 1
ATOM 2290 C C . ALA A 1 285 ? -25.440 7.004 0.197 1.00 95.88 285 ALA A C 1
ATOM 2292 O O . ALA A 1 285 ? -25.889 5.917 -0.155 1.00 95.88 285 ALA A O 1
ATOM 2293 N N . THR A 1 286 ? -24.393 7.560 -0.416 1.00 95.38 286 THR A N 1
ATOM 2294 C CA . THR A 1 286 ? -23.625 6.926 -1.500 1.00 95.38 286 THR A CA 1
ATOM 2295 C C . THR A 1 286 ? -22.555 5.947 -1.005 1.00 95.38 286 THR A C 1
ATOM 2297 O O . THR A 1 286 ? -21.880 5.331 -1.826 1.00 95.38 286 THR A O 1
ATOM 2300 N N . GLY A 1 287 ? -22.381 5.803 0.312 1.00 91.19 287 GLY A N 1
ATOM 2301 C CA . GLY A 1 287 ? -21.364 4.952 0.933 1.00 91.19 287 GLY A CA 1
ATOM 2302 C C . GLY A 1 287 ? -19.988 5.607 1.107 1.00 91.19 287 GLY A C 1
ATOM 2303 O O . GLY A 1 287 ? -19.065 4.934 1.564 1.00 91.19 287 GLY A O 1
ATOM 2304 N N . GLY A 1 288 ? -19.844 6.879 0.713 1.00 88.81 288 GLY A N 1
ATOM 2305 C CA . GLY A 1 288 ? -18.638 7.688 0.938 1.00 88.81 288 GLY A CA 1
ATOM 2306 C C . GLY A 1 288 ? -18.548 8.273 2.337 1.00 88.81 288 GLY A C 1
ATOM 2307 O O . GLY A 1 288 ? -19.571 8.237 3.059 1.00 88.81 288 GLY A O 1
#

Sequence (288 aa):
MITLILLAACLAAPPSQVREKAPLVLRSFDLRGVTLDGGPLRRQLDEVREFYLRIPNDDLLKGFRIRAGRPAPGRDLGGWYTSDTFHIFGQVLSGLARLHAATGDPACRAKLKALVCGWVECIEPDGWFYQSRNPGGRHYIFDKLVGGLVDAWVYAGCREALPPLRRITGWALRNLDKSRPYGADPNEWYTLSENLYRAWIATGEPLYRDFARVWEYTEYWDAFREGRDIHGKLPNGKRVPAYHAYSHVNTLGGAAAAYRVTGNRRYLRAILRAYDYLQARQCFATGG

Secondary structure (DSSP, 8-state):
-----------PPPP-----SS--------GGG----SHHHHHHHHHHHHHHHHS-HHHHHHHHHHHTT----S----HHHHSSS---HHHHHHHHHHHHHHH--HHHHHHHHHHHHHHHTT--TT---SSSSS-S-HHHHHHHHHHHHHHHHHHH--GGGHHHHHHHHHHHHHHS-----SS--TT-GGGHHHHHHHHHHHH--HHHHHHHHHT--HHHHHHHHTT--TTSB-TTS-B-----HHHHHHHHHHHHHHHHHH--HHHHHHHHHHHHHHHHHS--TT--

Foldseek 3Di:
DDDDPPPPPPPPDAFPFDQWPADCPDDDDALLRDADPDDDVVVVLVVLQCVLLPQDLLCQLQLLCVQLVHDRDDDPPDDQCNDLQAHQSLVSLLSLLSSCLNPVDVSSLVSSLVNLVSQVVSQDPLRDRDSHPRHWLVLRNLQSNLQSLLSNCNRNVNPSSVVNNVSNLVSCVPDPDLDDDPADDRNLLLLNLLSLLSVCRRHVDVSSNVVSVSNQPLQQLVCLLVVHDQQDQDPVRDGHNDHDVVSSLSSLSSLVSVCRRPVDCSSVSSSVSVVVCCVVPPADPVRD

pLDDT: mean 91.59, std 14.46, range [27.33, 98.94]

Radius of gyration: 20.69 Å; chains: 1; bounding box: 50×66×56 Å